Protein AF-A0A8S2XYJ1-F1 (afdb_monomer_lite)

Sequence (362 aa):
VQGSFKADIKLEDFVNNSAAVVQTINTWVEDRTNNLIQNLLSQNDVTRDTRLIIINCIYFKGTWRKQFEERSTNENADFHEASGNVSKVKLMFTKEKYLYGENKDLRVQIAHLPYKSDNTHVQFVFTVILPEKGVSLDSVEQKLSSKPQLLQQILNDGYTRTEELLLYLPKFKMEASFELSDVLKKLGMVNAFSDSAADFTGIVSKKDDPAGLYVSKVIHKAFIDVNEKGSEAAATTAIRLTKRRRLASDIKLVEFKVDRPFIFMIRESHNNITFFSGKFLSVPLSYYKRALRKIDVIFLDELGSEAAAATAVIMATKSISFRPKPSPIEFKADRPFLFYIRETRQNLTLFTGKFLTPTNFS

Radius of gyration: 31.2 Å; chains: 1; bounding box: 77×59×106 Å

Organism: NCBI:txid392030

pLDDT: mean 80.17, std 19.28, range [26.5, 97.75]

Foldseek 3Di:
DCPPPVDDDDDDQLQPPVPVVQVVVQVVQCVLAVNQDGSLDDSVNGYNQFDDKDKDKDKDFFFFPDFFDQVQWDQFDWFQFPVRDTDGFGKTWDWAKWWWAADPVLQWIKTWTWTDDPDPQWIKTKMKTGHDPPRDPVSSVVVCVVPVVVVVLRLQSVNTDIAGEGDIDTFAKDKDKDWCPVVVVVVPVVQLCDQVRRDPCVPPNCVRPVQDKHFPIKMKMKIKGAARDDDDDDDDDPPPPPDDPDPDDPRPYHYDHRRAKIKIFTATRPVRHTPDIDIDRDHDPVVVVVVVPDPPVPDPDHRGMIMMMMMMTTMGGRDDPPPPPPDPPPPDPQAKDKDFDADPPVRHTPDIDIDHHDDDDD

Secondary structure (DSSP, 8-state):
-HHHH--------TTT-HHHHHHHHHHHHHHHTTTSS---S-GGG--TTEEEEEEEEEEEEE-BSSPPPGGG-EEEEEEE-TTS-EEEEEEEEEEEEEEEEEETTTTEEEEEEEBP-S-TT--EEEEEEEEPTT--HHHHHHHHHH-THHHHHHHSGGGSEEEEEEEEEE-EEEEEEEE-HHHHHHTT-TGGG-TTT---TTTS-TTT-SS-EEEEEEEEEEEEEE---S-S---S-SS-------------PEEEE--S-EEEEEEETTTTEEEEEEEE-S--THHHHHHTT---------SSEEEEEEEEEEEEE------PPP--------S-EEEEEEETTTTEEEEEEEE-------

InterPro domains:
  IPR000215 Serpin family [PTHR11461] (5-281)
  IPR023795 Serpin, conserved site [PS00284] (256-266)
  IPR023795 Serpin, conserved site [PS00284] (331-341)
  IPR023796 Serpin domain [PF00079] (3-281)
  IPR023796 Serpin domain [PF00079] (297-358)
  IPR023796 Serpin domain [SM00093] (1-283)
  IPR036186 Serpin superfamily [SSF56574] (2-281)
  IPR036186 Serpin superfamily [SSF56574] (299-358)
  IPR042178 Serpin superfamily, domain 1 [G3DSA:3.30.497.10] (2-228)
  IPR042178 Serpin superfamily, domain 1 [G3DSA:3.30.497.10] (287-361)
  IPR042185 Serpin superfamily, domain 2 [G3DSA:2.30.39.10] (64-278)

Structure (mmCIF, N/CA/C/O backbone):
data_AF-A0A8S2XYJ1-F1
#
_entry.id   AF-A0A8S2XYJ1-F1
#
loop_
_atom_site.group_PDB
_atom_site.id
_atom_site.type_symbol
_atom_site.label_atom_id
_atom_site.label_alt_id
_atom_site.label_comp_id
_atom_site.label_asym_id
_atom_site.label_entity_id
_atom_site.label_seq_id
_atom_site.pdbx_PDB_ins_code
_atom_site.Cartn_x
_atom_site.Cartn_y
_atom_site.Cartn_z
_atom_site.occupancy
_atom_site.B_iso_or_equiv
_atom_site.auth_seq_id
_atom_site.auth_comp_id
_atom_site.auth_asym_id
_atom_site.auth_atom_id
_atom_site.pdbx_PDB_model_num
ATOM 1 N N . VAL A 1 1 ? 5.626 17.444 -21.067 1.00 59.16 1 VAL A N 1
ATOM 2 C CA . VAL A 1 1 ? 5.944 16.692 -19.826 1.00 59.16 1 VAL A CA 1
ATOM 3 C C . VAL A 1 1 ? 6.240 17.638 -18.660 1.00 59.16 1 VAL A C 1
ATOM 5 O O . VAL A 1 1 ? 5.477 17.616 -17.707 1.00 59.16 1 VAL A O 1
ATOM 8 N N . GLN A 1 2 ? 7.224 18.543 -18.762 1.00 67.69 2 GLN A N 1
ATOM 9 C CA . GLN A 1 2 ? 7.547 19.533 -17.711 1.00 67.69 2 GLN A CA 1
ATOM 10 C C . GLN A 1 2 ? 6.359 20.405 -17.251 1.00 67.69 2 GLN A C 1
ATOM 12 O O . GLN A 1 2 ? 6.153 20.561 -16.056 1.00 67.69 2 GLN A O 1
ATOM 17 N N . GLY A 1 3 ? 5.531 20.922 -18.168 1.00 71.44 3 GLY A N 1
ATOM 18 C CA . GLY A 1 3 ? 4.391 21.780 -17.796 1.00 71.44 3 GLY A CA 1
ATOM 19 C C . GLY A 1 3 ? 3.267 21.050 -17.047 1.00 71.44 3 GLY A C 1
ATOM 20 O O . GLY A 1 3 ? 2.838 21.493 -15.988 1.00 71.44 3 GLY A O 1
ATOM 21 N N . SER A 1 4 ? 2.801 19.916 -17.578 1.00 73.06 4 SER A N 1
ATOM 22 C CA . SER A 1 4 ? 1.647 19.190 -17.019 1.00 73.06 4 SER A CA 1
ATOM 23 C C . SER A 1 4 ? 1.996 18.293 -15.829 1.00 73.06 4 SER A C 1
ATOM 25 O O . SER A 1 4 ? 1.159 18.110 -14.954 1.00 73.06 4 SER A O 1
ATOM 27 N N . PHE A 1 5 ? 3.214 17.740 -15.786 1.00 68.62 5 PHE A N 1
ATOM 28 C CA . PHE A 1 5 ? 3.640 16.793 -14.746 1.00 68.62 5 PHE A CA 1
ATOM 29 C C . PHE A 1 5 ? 4.673 17.373 -13.776 1.00 68.62 5 PHE A C 1
ATOM 31 O O . PHE A 1 5 ? 5.062 16.678 -12.845 1.00 68.62 5 PHE A O 1
ATOM 38 N N . LYS A 1 6 ? 5.141 18.616 -13.992 1.00 78.44 6 LYS A N 1
ATOM 39 C CA . LYS A 1 6 ? 6.242 19.232 -13.222 1.00 78.44 6 LYS A CA 1
ATOM 40 C C . LYS A 1 6 ? 7.460 18.307 -13.093 1.00 78.44 6 LYS A C 1
ATOM 42 O O . LYS A 1 6 ? 8.119 18.278 -12.061 1.00 78.44 6 LYS A O 1
ATOM 47 N N . ALA A 1 7 ? 7.707 17.513 -14.132 1.00 76.44 7 ALA A N 1
ATOM 48 C CA . ALA A 1 7 ? 8.734 16.485 -14.125 1.00 76.44 7 ALA A CA 1
ATOM 49 C C . ALA A 1 7 ? 10.063 17.038 -14.639 1.00 76.44 7 ALA A C 1
ATOM 51 O O . ALA A 1 7 ? 10.097 17.694 -15.685 1.00 76.44 7 ALA A O 1
ATOM 52 N N . ASP A 1 8 ? 11.143 16.706 -13.942 1.00 83.69 8 ASP A N 1
ATOM 53 C CA . ASP A 1 8 ? 12.508 16.960 -14.389 1.00 83.69 8 ASP A CA 1
ATOM 54 C C . ASP A 1 8 ? 12.917 15.936 -15.459 1.00 83.69 8 ASP A C 1
ATOM 56 O O . ASP A 1 8 ? 12.494 14.780 -15.432 1.00 83.69 8 ASP A O 1
ATOM 60 N N . ILE A 1 9 ? 13.743 16.359 -16.419 1.00 86.38 9 ILE A N 1
ATOM 61 C CA . ILE A 1 9 ? 14.304 15.481 -17.455 1.00 86.38 9 ILE A CA 1
ATOM 62 C C . ILE A 1 9 ? 15.819 15.494 -17.300 1.00 86.38 9 ILE A C 1
ATOM 64 O O . ILE A 1 9 ? 16.430 16.562 -17.297 1.00 86.38 9 ILE A O 1
ATOM 68 N N . LYS A 1 10 ? 16.421 14.307 -17.206 1.00 89.44 10 LYS A N 1
ATOM 69 C CA . LYS A 1 10 ? 17.870 14.130 -17.129 1.00 89.44 10 LYS A CA 1
ATOM 70 C C . LYS A 1 10 ? 18.325 13.127 -18.183 1.00 89.44 10 LYS A C 1
ATOM 72 O O . LYS A 1 10 ? 17.730 12.061 -18.317 1.00 89.44 10 LYS A O 1
ATOM 77 N N . LEU A 1 11 ? 19.350 13.500 -18.945 1.00 91.75 11 LEU A N 1
ATOM 78 C CA . LEU A 1 11 ? 20.005 12.609 -19.900 1.00 91.75 11 LEU A CA 1
ATOM 79 C C . LEU A 1 11 ? 21.056 11.783 -19.159 1.00 91.75 11 LEU A C 1
ATOM 81 O O . LEU A 1 11 ? 21.851 12.337 -18.403 1.00 91.75 11 LEU A O 1
ATOM 85 N N . GLU A 1 12 ? 21.039 10.475 -19.383 1.00 92.94 12 GLU A N 1
ATOM 86 C CA . GLU A 1 12 ? 21.875 9.498 -18.687 1.00 92.94 12 GLU A CA 1
ATOM 87 C C . GLU A 1 12 ? 22.407 8.457 -19.681 1.00 92.94 12 GLU A C 1
ATOM 89 O O . GLU A 1 12 ? 21.751 8.148 -20.679 1.00 92.94 12 GLU A O 1
ATOM 94 N N . ASP A 1 13 ? 23.590 7.896 -19.410 1.00 92.00 13 ASP A N 1
ATOM 95 C CA . ASP A 1 13 ? 24.190 6.843 -20.240 1.00 92.0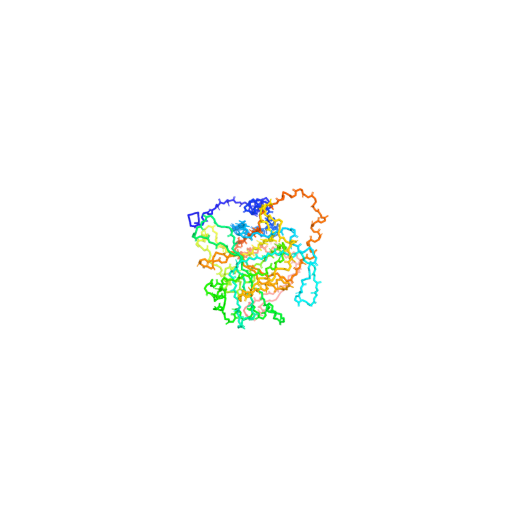0 13 ASP A CA 1
ATOM 96 C C . ASP A 1 13 ? 23.866 5.449 -19.683 1.00 92.00 13 ASP A C 1
ATOM 98 O O . ASP A 1 13 ? 24.602 4.879 -18.871 1.00 92.00 13 ASP A O 1
ATOM 102 N N . PHE A 1 14 ? 22.758 4.876 -20.155 1.00 92.62 14 PHE A N 1
ATOM 103 C CA . PHE A 1 14 ? 22.342 3.517 -19.798 1.00 92.62 14 PHE A CA 1
ATOM 104 C C . PHE A 1 14 ? 23.240 2.418 -20.393 1.00 92.62 14 PHE A C 1
ATOM 106 O O . PHE A 1 14 ? 23.209 1.285 -19.913 1.00 92.62 14 PHE A O 1
ATOM 113 N N . VAL A 1 15 ? 24.019 2.707 -21.441 1.00 90.06 15 VAL A N 1
ATOM 114 C CA . VAL A 1 15 ? 24.774 1.690 -22.192 1.00 90.06 15 VAL A CA 1
ATOM 115 C C . VAL A 1 15 ? 26.130 1.436 -21.550 1.00 90.06 15 VAL A C 1
ATOM 117 O O . VAL A 1 15 ? 26.492 0.277 -21.319 1.00 90.06 15 VAL A O 1
ATOM 120 N N . ASN A 1 16 ? 26.870 2.508 -21.260 1.00 92.56 16 ASN A N 1
ATOM 121 C CA . ASN A 1 16 ? 28.238 2.412 -20.753 1.00 92.56 16 ASN A CA 1
ATOM 122 C C . ASN A 1 16 ? 28.337 2.660 -19.248 1.00 92.56 16 ASN A C 1
ATOM 124 O O . ASN A 1 16 ? 29.334 2.266 -18.649 1.00 92.56 16 ASN A O 1
ATOM 128 N N . ASN A 1 17 ? 27.327 3.283 -18.629 1.00 92.81 17 ASN A N 1
ATOM 129 C CA . ASN A 1 17 ? 27.401 3.696 -17.229 1.00 92.81 17 ASN A CA 1
ATOM 130 C C . ASN A 1 17 ? 26.156 3.333 -16.402 1.00 92.81 17 ASN A C 1
ATOM 132 O O . ASN A 1 17 ? 25.798 4.031 -15.453 1.00 92.81 17 ASN A O 1
ATOM 136 N N . SER A 1 18 ? 25.500 2.212 -16.728 1.00 92.81 18 SER A N 1
ATOM 137 C CA . SER A 1 18 ? 24.248 1.790 -16.081 1.00 92.81 18 SER A CA 1
ATOM 138 C C . SER A 1 18 ? 24.327 1.735 -14.552 1.00 92.81 18 SER A C 1
ATOM 140 O O . SER A 1 18 ? 23.350 2.060 -13.886 1.00 92.81 18 SER A O 1
ATOM 142 N N . ALA A 1 19 ? 25.478 1.372 -13.976 1.00 92.81 19 ALA A N 1
ATOM 143 C CA . ALA A 1 19 ? 25.664 1.332 -12.524 1.00 92.81 19 ALA A CA 1
ATOM 144 C C . ALA A 1 19 ? 25.575 2.712 -11.862 1.00 92.81 19 ALA A C 1
ATOM 146 O O . ALA A 1 19 ? 24.852 2.877 -10.878 1.00 92.81 19 ALA A O 1
ATOM 147 N N . ALA A 1 20 ? 26.242 3.721 -12.429 1.00 94.88 20 ALA A N 1
ATOM 148 C CA . ALA A 1 20 ? 26.146 5.085 -11.916 1.00 94.88 20 ALA A CA 1
ATOM 149 C C . ALA A 1 20 ? 24.731 5.651 -12.093 1.00 94.88 20 ALA A C 1
ATOM 151 O O . ALA A 1 20 ? 24.248 6.390 -11.233 1.00 94.88 20 ALA A O 1
ATOM 152 N N . VAL A 1 21 ? 24.040 5.272 -13.173 1.00 94.50 21 VAL A N 1
ATOM 153 C CA . VAL A 1 21 ? 22.653 5.688 -13.417 1.00 94.50 21 VAL A CA 1
ATOM 154 C C . VAL A 1 21 ? 21.702 5.085 -12.382 1.00 94.50 21 VAL A C 1
ATOM 156 O O . VAL A 1 21 ? 20.904 5.813 -11.795 1.00 94.50 21 VAL A O 1
ATOM 159 N N . VAL A 1 22 ? 21.815 3.783 -12.096 1.00 95.88 22 VAL A N 1
ATOM 160 C CA . VAL A 1 22 ? 21.028 3.113 -11.044 1.00 95.88 22 VAL A CA 1
ATOM 161 C C . VAL A 1 22 ? 21.274 3.764 -9.685 1.00 95.88 22 VAL A C 1
ATOM 163 O O . VAL A 1 22 ? 20.317 4.058 -8.969 1.00 95.88 22 VAL A O 1
ATOM 166 N N . GLN A 1 23 ? 22.534 4.041 -9.342 1.00 95.88 23 GLN A N 1
ATOM 167 C CA . GLN A 1 23 ? 22.874 4.729 -8.097 1.00 95.88 23 GLN A CA 1
ATOM 168 C C . GLN A 1 23 ? 22.245 6.126 -8.035 1.00 95.88 23 GLN A C 1
ATOM 170 O O . GLN A 1 23 ? 21.584 6.451 -7.055 1.00 95.88 23 GLN A O 1
ATOM 175 N N . THR A 1 24 ? 22.388 6.920 -9.098 1.00 95.12 24 THR A N 1
ATOM 176 C CA . THR A 1 24 ? 21.801 8.265 -9.205 1.00 95.12 24 THR A CA 1
ATOM 177 C C . THR A 1 24 ? 20.290 8.238 -8.994 1.00 95.12 24 THR A C 1
ATOM 179 O O . THR A 1 24 ? 19.751 9.047 -8.240 1.00 95.12 24 THR A O 1
ATOM 182 N N . ILE A 1 25 ? 19.605 7.295 -9.643 1.00 94.12 25 ILE A N 1
ATOM 183 C CA . ILE A 1 25 ? 18.162 7.107 -9.508 1.00 94.12 25 ILE A CA 1
ATOM 184 C C . ILE A 1 25 ? 17.794 6.739 -8.070 1.00 94.12 25 ILE A C 1
ATOM 186 O O . ILE A 1 25 ? 16.894 7.353 -7.501 1.00 94.12 25 ILE A O 1
ATOM 190 N N . ASN A 1 26 ? 18.474 5.757 -7.479 1.00 95.25 26 ASN A N 1
ATOM 191 C CA . ASN A 1 26 ? 18.165 5.307 -6.126 1.00 95.25 26 ASN A CA 1
ATOM 192 C C . ASN A 1 26 ? 18.389 6.415 -5.098 1.00 95.25 26 ASN A C 1
ATOM 194 O O . ASN A 1 26 ? 17.504 6.635 -4.282 1.00 95.25 26 ASN A O 1
ATOM 198 N N . THR A 1 27 ? 19.488 7.168 -5.186 1.00 95.56 27 THR A N 1
ATOM 199 C CA . THR A 1 27 ? 19.728 8.329 -4.314 1.00 95.56 27 THR A CA 1
ATOM 200 C C . THR A 1 27 ? 18.635 9.382 -4.475 1.00 95.56 27 THR A C 1
ATOM 202 O O . THR A 1 27 ? 18.086 9.853 -3.485 1.00 95.56 27 THR A O 1
ATOM 205 N N . TRP A 1 28 ? 18.238 9.700 -5.711 1.00 93.81 28 TRP A N 1
ATOM 206 C CA . TRP A 1 28 ? 17.148 10.648 -5.936 1.00 93.81 28 TRP A CA 1
ATOM 207 C C . TRP A 1 28 ? 15.822 10.158 -5.333 1.00 93.81 28 TRP A C 1
ATOM 209 O O . TRP A 1 28 ? 15.107 10.936 -4.709 1.00 93.81 28 TRP A O 1
ATOM 219 N N . VAL A 1 29 ? 15.485 8.872 -5.477 1.00 92.12 29 VAL A N 1
ATOM 220 C CA . VAL A 1 29 ? 14.269 8.289 -4.880 1.00 92.12 29 VAL A CA 1
ATOM 221 C C . VAL A 1 29 ? 14.334 8.319 -3.354 1.00 92.12 29 VAL A C 1
ATOM 223 O O . VAL A 1 29 ? 13.339 8.656 -2.710 1.00 92.12 29 VAL A O 1
ATOM 226 N N . GLU A 1 30 ? 15.487 7.993 -2.777 1.00 91.12 30 GLU A N 1
ATOM 227 C CA . GLU A 1 30 ? 15.724 8.039 -1.334 1.00 91.12 30 GLU A CA 1
ATOM 228 C C . GLU A 1 30 ? 15.473 9.451 -0.798 1.00 91.12 30 GLU A C 1
ATOM 230 O O . GLU A 1 30 ? 14.630 9.625 0.085 1.00 91.12 30 GLU A O 1
ATOM 235 N N . ASP A 1 31 ? 16.069 10.467 -1.422 1.00 91.38 31 ASP A N 1
ATOM 236 C CA . ASP A 1 31 ? 15.878 11.871 -1.051 1.00 91.38 31 ASP A CA 1
ATOM 237 C C . ASP A 1 31 ? 14.406 12.303 -1.161 1.00 91.38 31 ASP A C 1
ATOM 239 O O . ASP A 1 31 ? 13.859 12.946 -0.261 1.00 91.38 31 ASP A O 1
ATOM 243 N N . ARG A 1 32 ? 13.717 11.925 -2.249 1.00 88.44 32 ARG A N 1
ATOM 244 C CA . ARG A 1 32 ? 12.299 12.274 -2.472 1.00 88.44 32 ARG A CA 1
ATOM 245 C C . ARG A 1 32 ? 11.323 11.530 -1.564 1.00 88.44 32 ARG A C 1
ATOM 247 O O . ARG A 1 32 ? 10.161 11.926 -1.486 1.00 88.44 32 ARG A O 1
ATOM 254 N N . THR A 1 33 ? 11.763 10.469 -0.895 1.00 84.56 33 THR A N 1
ATOM 255 C CA . THR A 1 33 ? 10.921 9.633 -0.027 1.00 84.56 33 THR A CA 1
ATOM 256 C C . THR A 1 33 ? 11.351 9.670 1.434 1.00 84.56 33 THR A C 1
ATOM 258 O O . THR A 1 33 ? 10.974 8.783 2.198 1.00 84.56 33 THR A O 1
ATOM 261 N N . ASN A 1 34 ? 12.124 10.685 1.835 1.00 87.25 34 ASN A N 1
ATOM 262 C CA . ASN A 1 34 ? 12.646 10.826 3.196 1.00 87.25 34 ASN A CA 1
ATOM 263 C C . ASN A 1 34 ? 13.403 9.565 3.667 1.00 87.25 34 ASN A C 1
ATOM 265 O O . ASN A 1 34 ? 13.254 9.108 4.797 1.00 87.25 34 ASN A O 1
ATOM 269 N N . ASN A 1 35 ? 14.187 8.962 2.769 1.00 88.62 35 ASN A N 1
ATOM 270 C CA . ASN A 1 35 ? 14.960 7.732 2.970 1.00 88.62 35 ASN A CA 1
ATOM 271 C C . ASN A 1 35 ? 14.136 6.460 3.247 1.00 88.62 35 ASN A C 1
ATOM 273 O O . ASN A 1 35 ? 14.711 5.428 3.612 1.00 88.62 35 ASN A O 1
ATOM 277 N N . LEU A 1 36 ? 12.811 6.496 3.068 1.00 83.81 36 LEU A N 1
ATOM 278 C CA . LEU A 1 36 ? 11.933 5.347 3.315 1.00 83.81 36 LEU A CA 1
ATOM 279 C C . LEU A 1 36 ? 11.968 4.324 2.180 1.00 83.81 36 LEU A C 1
ATOM 281 O O . LEU A 1 36 ? 11.864 3.120 2.425 1.00 83.81 36 LEU A O 1
ATOM 285 N N . ILE A 1 37 ? 12.132 4.786 0.938 1.00 83.56 37 ILE A N 1
ATOM 286 C CA . ILE A 1 37 ? 12.257 3.919 -0.232 1.00 83.56 37 ILE A CA 1
ATOM 287 C C . ILE A 1 37 ? 13.709 3.920 -0.689 1.00 83.56 37 ILE A C 1
ATOM 289 O O . ILE A 1 37 ? 14.150 4.806 -1.408 1.00 83.56 37 ILE A O 1
ATOM 293 N N . GLN A 1 38 ? 14.434 2.884 -0.277 1.00 89.00 38 GLN A N 1
ATOM 294 C CA . GLN A 1 38 ? 15.825 2.658 -0.670 1.00 89.00 38 GLN A CA 1
ATOM 295 C C . GLN A 1 38 ? 15.924 1.587 -1.743 1.00 89.00 38 GLN A C 1
ATOM 297 O O . GLN A 1 38 ? 15.144 0.625 -1.720 1.00 89.00 38 GLN A O 1
ATOM 302 N N . ASN A 1 39 ? 16.923 1.710 -2.618 1.00 91.06 39 ASN A N 1
ATOM 303 C CA . ASN A 1 39 ? 17.214 0.728 -3.668 1.00 91.06 39 ASN A CA 1
ATOM 304 C C . ASN A 1 39 ? 15.962 0.346 -4.487 1.00 91.06 39 ASN A C 1
ATOM 306 O O . ASN A 1 39 ? 15.562 -0.821 -4.511 1.00 91.06 39 ASN A O 1
ATOM 310 N N . LEU A 1 40 ? 15.296 1.334 -5.100 1.00 91.88 40 LEU A N 1
ATOM 311 C CA . LEU A 1 40 ? 14.130 1.097 -5.960 1.00 91.88 40 LEU A CA 1
ATOM 312 C C . LEU A 1 40 ? 14.492 0.206 -7.154 1.00 91.88 40 LEU A C 1
ATOM 314 O O . LEU A 1 40 ? 13.750 -0.720 -7.472 1.00 91.88 40 LEU A O 1
ATOM 318 N N . LEU A 1 41 ? 15.621 0.501 -7.799 1.00 93.44 41 LEU A N 1
ATOM 319 C CA . LEU A 1 41 ? 16.161 -0.264 -8.915 1.00 93.44 41 LEU A CA 1
ATOM 320 C C . LEU A 1 41 ? 17.361 -1.093 -8.461 1.00 93.44 41 LEU A C 1
ATOM 322 O O . LEU A 1 41 ? 18.243 -0.610 -7.750 1.00 93.44 41 LEU A O 1
ATOM 326 N N . SER A 1 42 ? 17.422 -2.335 -8.921 1.00 93.31 42 SER A N 1
ATOM 327 C CA . SER A 1 42 ? 18.623 -3.160 -8.883 1.00 93.31 42 SER A CA 1
ATOM 328 C C . SER A 1 42 ? 19.449 -2.974 -10.156 1.00 93.31 42 SER A C 1
ATOM 330 O O . SER A 1 42 ? 18.949 -2.528 -11.189 1.00 93.31 42 SER A O 1
ATOM 332 N N . GLN A 1 43 ? 20.715 -3.394 -10.117 1.00 90.69 43 GLN A N 1
ATOM 333 C CA . GLN A 1 43 ? 21.593 -3.327 -11.287 1.00 90.69 43 GLN A CA 1
ATOM 334 C C . GLN A 1 43 ? 21.055 -4.110 -12.496 1.00 90.69 43 GLN A C 1
ATOM 336 O O . GLN A 1 43 ? 21.342 -3.763 -13.636 1.00 90.69 43 GLN A O 1
ATOM 341 N N . ASN A 1 44 ? 20.259 -5.152 -12.248 1.00 90.75 44 ASN A N 1
ATOM 342 C CA . ASN A 1 44 ? 19.697 -6.009 -13.290 1.00 90.75 44 ASN A CA 1
ATOM 343 C C . ASN A 1 44 ? 18.459 -5.402 -13.965 1.00 90.75 44 ASN A C 1
ATOM 345 O O . ASN A 1 44 ? 17.991 -5.942 -14.965 1.00 90.75 44 ASN A O 1
ATOM 349 N N . ASP A 1 45 ? 17.909 -4.314 -13.421 1.00 91.38 45 ASP A N 1
ATOM 350 C CA . ASP A 1 45 ? 16.712 -3.672 -13.968 1.00 91.38 45 ASP A CA 1
ATOM 351 C C . ASP A 1 45 ? 17.036 -2.722 -15.125 1.00 91.38 45 ASP A C 1
ATOM 353 O O . ASP A 1 45 ? 16.170 -2.448 -15.953 1.00 91.38 45 ASP A O 1
ATOM 357 N N . VAL A 1 46 ? 18.286 -2.255 -15.209 1.00 91.62 46 VAL A N 1
ATOM 358 C CA . VAL A 1 46 ? 18.767 -1.359 -16.265 1.00 91.62 46 VAL A CA 1
ATOM 359 C C . VAL A 1 46 ? 19.733 -2.114 -17.169 1.00 91.62 46 VAL A C 1
ATOM 361 O O . VAL A 1 46 ? 20.808 -2.545 -16.753 1.00 91.62 46 VAL A O 1
ATOM 364 N N . THR A 1 47 ? 19.354 -2.259 -18.434 1.00 88.75 47 THR A N 1
ATOM 365 C CA . THR A 1 47 ? 20.136 -2.967 -19.458 1.00 88.75 47 THR A CA 1
ATOM 366 C C . THR A 1 47 ? 20.659 -2.002 -20.519 1.00 88.75 47 THR A C 1
ATOM 368 O O . THR A 1 47 ? 20.207 -0.861 -20.619 1.00 88.75 47 THR A O 1
ATOM 371 N N . ARG A 1 48 ? 21.553 -2.484 -21.394 1.00 88.62 48 ARG A N 1
ATOM 372 C CA . ARG A 1 48 ? 22.018 -1.728 -22.573 1.00 88.62 48 ARG A CA 1
ATOM 373 C C . ARG A 1 48 ? 20.895 -1.342 -23.538 1.00 88.62 48 ARG A C 1
ATOM 375 O O . ARG A 1 48 ? 21.073 -0.428 -24.340 1.00 88.62 48 ARG A O 1
ATOM 382 N N . ASP A 1 49 ? 19.745 -2.003 -23.450 1.00 90.75 49 ASP A N 1
ATOM 383 C CA . ASP A 1 49 ? 18.575 -1.714 -24.279 1.00 90.75 49 ASP A CA 1
ATOM 384 C C . ASP A 1 49 ? 17.679 -0.642 -23.658 1.00 90.75 49 ASP A C 1
ATOM 386 O O . ASP A 1 49 ? 16.780 -0.139 -24.322 1.00 90.75 49 ASP A O 1
ATOM 390 N N . THR A 1 50 ? 17.927 -0.246 -22.406 1.00 92.25 50 THR A N 1
ATOM 391 C CA . THR A 1 50 ? 17.157 0.805 -21.733 1.00 92.25 50 THR A CA 1
ATOM 392 C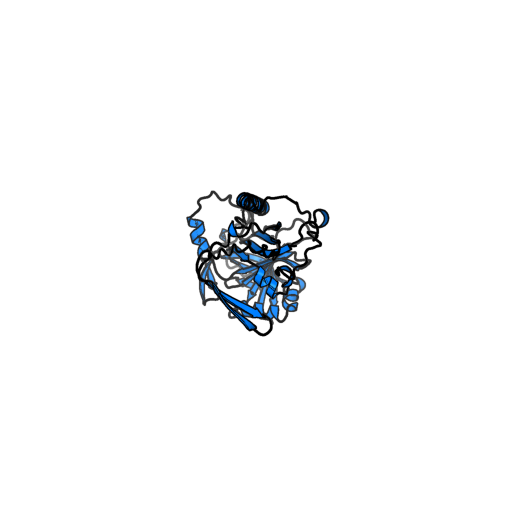 C . THR A 1 50 ? 17.369 2.147 -22.433 1.00 92.25 50 THR A C 1
ATOM 394 O O . THR A 1 50 ? 18.489 2.510 -22.803 1.00 92.25 50 THR A O 1
ATOM 397 N N . ARG A 1 51 ? 16.275 2.876 -22.661 1.00 90.88 51 ARG A N 1
ATOM 398 C CA . ARG A 1 51 ? 16.275 4.184 -23.340 1.00 90.88 51 ARG A CA 1
ATOM 399 C C . ARG A 1 51 ? 15.595 5.271 -22.524 1.00 90.88 51 ARG A C 1
ATOM 401 O O . ARG A 1 51 ? 15.954 6.435 -22.653 1.00 90.88 51 ARG A O 1
ATOM 408 N N . LEU A 1 52 ? 14.625 4.899 -21.693 1.00 92.12 52 LE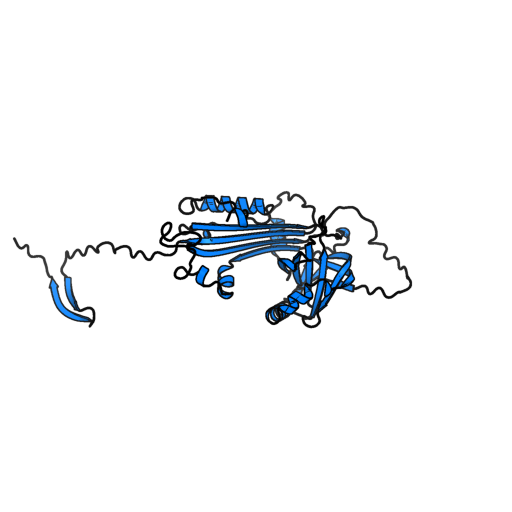U A N 1
ATOM 409 C CA . LEU A 1 52 ? 13.882 5.834 -20.860 1.00 92.12 52 LEU A CA 1
ATOM 410 C C . LEU A 1 52 ? 13.462 5.149 -19.560 1.00 92.12 52 LEU A C 1
ATOM 412 O O . LEU A 1 52 ? 12.991 4.014 -19.572 1.00 92.12 52 LEU A O 1
ATOM 416 N N . ILE A 1 53 ? 13.603 5.860 -18.444 1.00 93.31 53 ILE A N 1
ATOM 417 C CA . ILE A 1 53 ? 13.042 5.464 -17.153 1.00 93.31 53 ILE A CA 1
ATOM 418 C C . ILE A 1 53 ? 12.179 6.621 -16.660 1.00 93.31 53 ILE A C 1
ATOM 420 O O . ILE A 1 53 ? 12.657 7.746 -16.538 1.00 93.31 53 ILE A O 1
ATOM 424 N N . ILE A 1 54 ? 10.905 6.346 -16.391 1.00 92.25 54 ILE A N 1
ATOM 425 C CA . ILE A 1 54 ? 9.970 7.312 -15.808 1.00 92.25 54 ILE A CA 1
ATOM 426 C C . ILE A 1 54 ? 9.806 6.959 -14.340 1.00 92.25 54 ILE A C 1
ATOM 428 O O . ILE A 1 54 ? 9.416 5.837 -14.020 1.00 92.25 54 ILE A O 1
ATOM 432 N N . ILE A 1 55 ? 10.086 7.913 -13.457 1.00 90.62 55 ILE A N 1
ATOM 433 C CA . ILE A 1 55 ? 10.047 7.699 -12.013 1.00 90.62 55 ILE A CA 1
ATOM 434 C C . ILE A 1 55 ? 9.058 8.671 -11.393 1.00 90.62 55 ILE A C 1
ATOM 436 O O . ILE A 1 55 ? 9.093 9.867 -11.671 1.00 90.62 55 ILE A O 1
ATOM 440 N N . ASN A 1 56 ? 8.190 8.148 -10.537 1.00 86.94 56 ASN A N 1
ATOM 441 C CA . ASN A 1 56 ? 7.310 8.948 -9.704 1.00 86.94 56 ASN A CA 1
ATOM 442 C C . ASN A 1 56 ? 7.457 8.524 -8.247 1.00 86.94 56 ASN A C 1
ATOM 444 O O . ASN A 1 56 ? 7.417 7.331 -7.951 1.00 86.94 56 ASN A O 1
ATOM 448 N N . CYS A 1 57 ? 7.563 9.500 -7.352 1.00 85.25 57 CYS A N 1
ATOM 449 C CA . CYS A 1 57 ? 7.624 9.288 -5.914 1.00 85.25 57 CYS A CA 1
ATOM 450 C C . CYS A 1 57 ? 6.485 10.044 -5.241 1.00 85.25 57 CYS A C 1
ATOM 452 O O . CYS A 1 57 ? 6.164 11.171 -5.614 1.00 85.25 57 CYS A O 1
ATOM 454 N N . ILE A 1 58 ? 5.902 9.430 -4.222 1.00 86.06 58 ILE A N 1
ATOM 455 C CA . ILE A 1 58 ? 4.958 10.067 -3.320 1.00 86.06 58 ILE A CA 1
ATOM 456 C C . ILE A 1 58 ? 5.415 9.837 -1.888 1.00 86.06 58 ILE A C 1
ATOM 458 O O . ILE A 1 58 ? 5.840 8.742 -1.524 1.00 86.06 58 ILE A O 1
ATOM 462 N N . TYR A 1 59 ? 5.307 10.885 -1.086 1.00 86.25 59 TYR A N 1
ATOM 463 C CA . TYR A 1 59 ? 5.589 10.869 0.335 1.00 86.25 59 TYR A CA 1
ATOM 464 C C . TYR A 1 59 ? 4.419 11.513 1.072 1.00 86.25 59 TYR A C 1
ATOM 466 O O . TYR A 1 59 ? 3.921 12.568 0.677 1.00 86.25 59 TYR A O 1
ATOM 474 N N . PHE A 1 60 ? 3.969 10.856 2.129 1.00 87.44 60 PHE A N 1
ATOM 475 C CA . PHE A 1 60 ? 2.898 11.298 2.997 1.00 87.44 60 PHE A CA 1
ATOM 476 C C . PHE A 1 60 ? 3.372 11.213 4.442 1.00 87.44 60 PHE A C 1
ATOM 478 O O . PHE A 1 60 ? 3.804 10.159 4.903 1.00 87.44 60 PHE A O 1
ATOM 485 N N . LYS A 1 61 ? 3.225 12.316 5.170 1.00 87.81 61 LYS A N 1
ATOM 486 C CA . LYS A 1 61 ? 3.460 12.381 6.610 1.00 87.81 61 LYS A CA 1
ATOM 487 C C . LYS A 1 61 ? 2.237 12.999 7.264 1.00 87.81 61 LYS A C 1
ATOM 489 O O . LYS A 1 61 ? 1.931 14.167 7.039 1.00 87.81 61 LYS A O 1
ATOM 494 N N . GLY A 1 62 ? 1.516 12.201 8.039 1.00 87.88 62 GLY A N 1
ATOM 495 C CA . GLY A 1 62 ? 0.267 12.578 8.681 1.00 87.88 62 GLY A CA 1
ATOM 496 C C . GLY A 1 62 ? 0.371 12.476 10.194 1.00 87.88 62 GLY A C 1
ATOM 497 O O . GLY A 1 62 ? 0.879 11.504 10.739 1.00 87.88 62 GLY A O 1
ATOM 498 N N . THR A 1 63 ? -0.165 13.464 10.900 1.00 91.00 63 THR A N 1
ATOM 499 C CA . THR A 1 63 ? -0.353 13.377 12.355 1.00 91.00 63 THR A CA 1
ATOM 500 C C . THR A 1 63 ? -1.813 13.117 12.647 1.00 91.00 63 THR A C 1
ATOM 502 O O . THR A 1 63 ? -2.657 13.783 12.059 1.00 91.00 63 THR A O 1
ATOM 505 N N . TRP A 1 64 ? -2.151 12.189 13.539 1.00 92.56 64 TRP A N 1
ATOM 506 C CA . TRP A 1 64 ? -3.552 11.957 13.895 1.00 92.56 64 TRP A CA 1
ATOM 507 C C . TRP A 1 64 ? -4.220 13.234 14.408 1.00 92.56 64 TRP A C 1
ATOM 509 O O . TRP A 1 64 ? -3.637 13.955 15.221 1.00 92.56 64 TRP A O 1
ATOM 519 N N . ARG A 1 65 ? -5.470 13.498 14.000 1.00 91.12 65 ARG A N 1
ATOM 520 C CA . ARG A 1 65 ? -6.275 14.576 14.604 1.00 91.12 65 ARG A CA 1
ATOM 521 C C . ARG A 1 65 ? -6.406 14.359 16.111 1.00 91.12 65 ARG A C 1
ATOM 523 O O . ARG A 1 65 ? -6.348 15.311 16.885 1.00 91.12 65 ARG A O 1
ATOM 530 N N . LYS A 1 66 ? -6.580 13.095 16.502 1.00 90.75 66 LYS A N 1
ATOM 531 C CA . LYS A 1 66 ? -6.639 12.615 17.880 1.00 90.75 66 LYS A CA 1
ATOM 532 C C . LYS A 1 66 ? -5.647 11.473 18.033 1.00 90.75 66 LYS A C 1
ATOM 534 O O . LYS A 1 66 ? -5.824 10.412 17.451 1.00 90.75 66 LYS A O 1
ATOM 539 N N . GLN A 1 67 ? -4.562 11.765 18.734 1.00 89.75 67 GLN A N 1
ATOM 540 C CA . GLN A 1 67 ? -3.398 10.892 18.853 1.00 89.75 67 GLN A CA 1
ATOM 541 C C . GLN A 1 67 ? -3.652 9.804 19.894 1.00 89.75 67 GLN A C 1
ATOM 543 O O . GLN A 1 67 ? -4.518 9.950 20.763 1.00 89.75 67 GLN A O 1
ATOM 548 N N . PHE A 1 68 ? -2.912 8.706 19.787 1.00 89.44 68 PHE A N 1
ATOM 549 C CA . PHE A 1 68 ? -2.951 7.644 20.781 1.00 89.44 68 PHE A CA 1
ATOM 550 C C . PHE A 1 68 ? -1.962 7.984 21.895 1.00 89.44 68 PHE A C 1
ATOM 552 O O . PHE A 1 68 ? -0.884 8.519 21.645 1.00 89.44 68 PHE A O 1
ATOM 559 N N . GLU A 1 69 ? -2.318 7.680 23.138 1.00 87.69 69 GLU A N 1
ATOM 560 C CA . GLU A 1 69 ? -1.367 7.802 24.239 1.00 87.69 69 GLU A CA 1
ATOM 561 C C . GLU A 1 69 ? -0.465 6.565 24.265 1.00 87.69 69 GLU A C 1
ATOM 563 O O . GLU A 1 69 ? -0.971 5.455 24.419 1.00 87.69 69 GLU A O 1
ATOM 568 N N . GLU A 1 70 ? 0.857 6.737 24.199 1.00 88.12 70 GLU A N 1
ATOM 569 C CA . GLU A 1 70 ? 1.809 5.609 24.195 1.00 88.12 70 GLU A CA 1
ATOM 570 C C . GLU A 1 70 ? 1.640 4.686 25.412 1.00 88.12 70 GLU A C 1
ATOM 572 O O . GLU A 1 70 ? 1.640 3.467 25.282 1.00 88.12 70 GLU A O 1
ATOM 577 N N . ARG A 1 71 ? 1.379 5.250 26.598 1.00 88.44 71 ARG A N 1
ATOM 578 C CA . ARG A 1 71 ? 1.111 4.471 27.824 1.00 88.44 71 ARG A CA 1
ATOM 579 C C . ARG A 1 71 ? -0.155 3.605 27.761 1.00 88.44 71 ARG A C 1
ATOM 581 O O . ARG A 1 71 ? -0.342 2.745 28.615 1.00 88.44 71 ARG A O 1
ATOM 588 N N . SER A 1 72 ? -1.051 3.893 26.818 1.00 89.81 72 SER A N 1
ATOM 589 C CA . SER A 1 72 ? -2.286 3.141 26.595 1.00 89.81 72 SER A CA 1
ATOM 590 C C . SER A 1 72 ? -2.098 2.030 25.557 1.00 89.81 72 SER A C 1
ATOM 592 O O . SER A 1 72 ? -3.001 1.212 25.380 1.00 89.81 72 SER A O 1
ATOM 594 N N . THR A 1 73 ? -0.942 1.966 24.887 1.00 91.25 73 THR A N 1
ATOM 595 C CA . THR A 1 73 ? -0.598 0.870 23.981 1.00 91.25 73 THR A CA 1
ATOM 596 C C . THR A 1 73 ? -0.379 -0.415 24.777 1.00 91.25 73 THR A C 1
ATOM 598 O O . THR A 1 73 ? 0.469 -0.495 25.664 1.00 91.25 73 THR A O 1
ATOM 601 N N . ASN A 1 74 ? -1.134 -1.462 24.441 1.00 92.00 74 ASN A N 1
ATOM 602 C CA . ASN A 1 74 ? -0.861 -2.802 24.942 1.00 92.00 74 ASN A CA 1
ATOM 603 C C . ASN A 1 74 ? 0.298 -3.406 24.145 1.00 92.00 74 ASN A C 1
ATOM 605 O O . ASN A 1 74 ? 0.154 -3.705 22.963 1.00 92.00 74 ASN A O 1
ATOM 609 N N . GLU A 1 75 ? 1.429 -3.610 24.809 1.00 91.19 75 GLU A N 1
ATOM 610 C CA . GLU A 1 75 ? 2.672 -4.103 24.208 1.00 91.19 75 GLU A CA 1
ATOM 611 C C . GLU A 1 75 ? 2.627 -5.573 23.747 1.00 91.19 75 GLU A C 1
ATOM 613 O O . GLU A 1 75 ? 3.506 -6.007 23.004 1.00 91.19 75 GLU A O 1
ATOM 618 N N . ASN A 1 76 ? 1.636 -6.358 24.184 1.00 92.88 76 ASN A N 1
ATOM 619 C CA . ASN A 1 76 ? 1.604 -7.810 23.977 1.00 92.88 76 ASN A CA 1
ATOM 620 C C . ASN A 1 76 ? 0.185 -8.353 23.712 1.00 92.88 76 ASN A C 1
ATOM 622 O O . ASN A 1 76 ? -0.224 -9.388 24.260 1.00 92.88 76 ASN A O 1
ATOM 626 N N . ALA A 1 77 ? -0.587 -7.640 22.892 1.00 93.44 77 ALA A N 1
ATOM 627 C CA . ALA A 1 77 ? -1.947 -8.027 22.540 1.00 93.44 77 ALA A CA 1
ATOM 628 C C . ALA A 1 77 ? -1.972 -9.162 21.507 1.00 93.44 77 ALA A C 1
ATOM 630 O O . ALA A 1 77 ? -1.089 -9.260 20.657 1.00 93.44 77 ALA A O 1
ATOM 631 N N . ASP A 1 78 ? -3.006 -9.997 21.571 1.00 95.25 78 ASP A N 1
ATOM 632 C CA . ASP A 1 78 ? -3.247 -11.046 20.580 1.00 95.25 78 ASP A CA 1
ATOM 633 C C . ASP A 1 78 ? -3.774 -10.457 19.270 1.00 95.25 78 ASP A C 1
ATOM 635 O O . ASP A 1 78 ? -4.695 -9.636 19.270 1.00 95.25 78 ASP A O 1
ATOM 639 N N . PHE A 1 79 ? -3.206 -10.923 18.161 1.00 94.81 79 PHE A N 1
ATOM 640 C CA . PHE A 1 79 ? -3.685 -10.695 16.807 1.00 94.81 79 PHE A CA 1
ATOM 641 C C . PHE A 1 79 ? -3.992 -12.042 16.148 1.00 94.81 79 PHE A C 1
ATOM 643 O O . PHE A 1 79 ? -3.118 -12.899 16.022 1.00 94.81 79 PHE A O 1
ATOM 650 N N . HIS A 1 80 ? -5.242 -12.235 15.741 1.00 94.19 80 HIS A N 1
ATOM 651 C CA . HIS A 1 80 ? -5.749 -13.481 15.175 1.00 94.19 80 HIS A CA 1
ATOM 652 C C . HIS A 1 80 ? -5.551 -13.491 13.659 1.00 94.19 80 HIS A C 1
ATOM 654 O O . HIS A 1 80 ? -6.308 -12.856 12.928 1.00 94.19 80 HIS A O 1
ATOM 660 N N . GLU A 1 81 ? -4.533 -14.200 13.183 1.00 90.50 81 GLU A N 1
ATOM 661 C CA . GLU A 1 81 ? -4.146 -14.237 11.773 1.00 90.50 81 GLU A CA 1
ATOM 662 C C . GLU A 1 81 ? -5.134 -15.024 10.903 1.00 90.50 81 GLU A C 1
ATOM 664 O O . GLU A 1 81 ? -5.866 -15.896 11.370 1.00 90.50 81 GLU A O 1
ATOM 669 N N . ALA A 1 82 ? -5.083 -14.789 9.587 1.00 83.50 82 ALA A N 1
ATOM 670 C CA . ALA A 1 82 ? -5.876 -15.548 8.614 1.00 83.50 82 ALA A CA 1
ATOM 671 C C . ALA A 1 82 ? -5.556 -17.057 8.607 1.00 83.50 82 ALA A C 1
ATOM 673 O O . ALA A 1 82 ? -6.407 -17.864 8.248 1.00 83.50 82 ALA A O 1
ATOM 674 N N . SER A 1 83 ? -4.338 -17.436 9.010 1.00 84.44 83 SER A N 1
ATOM 675 C CA . SER A 1 83 ? -3.871 -18.825 9.107 1.00 84.44 83 SER A CA 1
ATOM 676 C C . SER A 1 83 ? -4.470 -19.596 10.293 1.00 84.44 83 SER A C 1
ATOM 678 O O . SER A 1 83 ? -4.285 -20.806 10.382 1.00 84.44 83 SER A O 1
ATOM 680 N N . GLY A 1 84 ? -5.156 -18.907 11.214 1.00 85.62 84 GLY A N 1
ATOM 681 C CA . GLY A 1 84 ? -5.586 -19.451 12.505 1.00 85.62 84 GLY A CA 1
ATOM 682 C C . GLY A 1 84 ? -4.537 -19.316 13.616 1.00 85.62 84 GLY A C 1
ATOM 683 O O . GLY A 1 84 ? -4.850 -19.579 14.776 1.00 85.62 84 GLY A O 1
ATOM 684 N N . ASN A 1 85 ? -3.320 -18.866 13.293 1.00 89.62 85 ASN A N 1
ATOM 685 C CA . ASN A 1 85 ? -2.297 -18.556 14.288 1.00 89.62 85 ASN A CA 1
ATOM 686 C C . ASN A 1 85 ? -2.641 -17.283 15.071 1.00 89.62 85 ASN A C 1
ATOM 688 O O . ASN A 1 85 ? -3.393 -16.421 14.612 1.00 89.62 85 ASN A O 1
ATOM 692 N N . VAL A 1 86 ? -2.030 -17.146 16.246 1.00 91.44 86 VAL A N 1
ATOM 693 C CA . VAL A 1 86 ? -2.082 -15.919 17.043 1.00 91.44 86 VAL A CA 1
ATOM 694 C C . VAL A 1 86 ? -0.677 -15.342 17.144 1.00 91.44 86 VAL A C 1
ATOM 696 O O . VAL A 1 86 ? 0.227 -16.001 17.658 1.00 91.44 86 VAL A O 1
ATOM 699 N N . SER A 1 87 ? -0.495 -14.113 16.663 1.00 90.56 87 SER A N 1
ATOM 700 C CA . SER A 1 87 ? 0.733 -13.339 16.859 1.00 90.56 87 SER A CA 1
ATOM 701 C C . SER A 1 87 ? 0.542 -12.255 17.911 1.00 90.56 87 SER A C 1
ATOM 703 O O . SER A 1 87 ? -0.576 -11.901 18.284 1.00 90.56 87 SER A O 1
ATOM 705 N N . LYS A 1 88 ? 1.662 -11.746 18.428 1.00 90.94 88 LYS A N 1
ATOM 706 C CA . LYS A 1 88 ? 1.678 -10.648 19.391 1.00 90.94 88 LYS A CA 1
ATOM 707 C C . LYS A 1 88 ? 1.933 -9.327 18.681 1.00 90.94 88 LYS A C 1
ATOM 709 O O . LYS A 1 88 ? 2.872 -9.220 17.894 1.00 90.94 88 LYS A O 1
ATOM 714 N N . VAL A 1 89 ? 1.101 -8.332 18.972 1.00 92.06 89 VAL A N 1
ATOM 715 C CA . VAL A 1 89 ? 1.186 -6.977 18.415 1.00 92.06 89 VAL A CA 1
ATOM 716 C C . VAL A 1 89 ? 1.203 -5.933 19.522 1.00 92.06 89 VAL A C 1
ATOM 718 O O . VAL A 1 89 ? 0.599 -6.115 20.582 1.00 92.06 89 VAL A O 1
ATOM 721 N N . LYS A 1 90 ? 1.823 -4.791 19.221 1.00 92.69 90 LYS A N 1
ATOM 722 C CA . LYS A 1 90 ? 1.565 -3.547 19.942 1.00 92.69 90 LYS A CA 1
ATOM 723 C C . LYS A 1 90 ? 0.212 -3.009 19.488 1.00 92.69 90 LYS A C 1
ATOM 725 O O . LYS A 1 90 ? 0.050 -2.669 18.317 1.00 92.69 90 LYS A O 1
ATOM 730 N N . LEU A 1 91 ? -0.762 -2.963 20.387 1.00 94.00 91 LEU A N 1
ATOM 731 C CA . LEU A 1 91 ? -2.130 -2.553 20.090 1.00 94.00 91 LEU A CA 1
ATOM 732 C C . LEU A 1 91 ? -2.414 -1.210 20.759 1.00 94.00 91 LEU A C 1
ATOM 734 O O . LEU A 1 91 ? -2.596 -1.139 21.974 1.00 94.00 91 LEU A O 1
ATOM 738 N N . MET A 1 92 ? -2.423 -0.152 19.954 1.00 95.19 92 MET A N 1
ATOM 739 C CA . MET A 1 92 ? -2.707 1.210 20.395 1.00 95.19 92 MET A CA 1
ATOM 740 C C . MET A 1 92 ? -4.177 1.322 20.790 1.00 95.19 92 MET A C 1
ATOM 742 O O . MET A 1 92 ? -5.030 0.678 20.176 1.00 95.19 92 MET A O 1
ATOM 746 N N . PHE A 1 93 ? -4.482 2.158 21.781 1.00 95.25 93 PHE A N 1
ATOM 747 C CA . PHE A 1 93 ? -5.843 2.356 22.277 1.00 95.25 93 PHE A CA 1
ATOM 748 C C . PHE A 1 93 ? -6.186 3.837 22.420 1.00 95.25 93 PHE A C 1
ATOM 750 O O . PHE A 1 93 ? -5.383 4.634 22.905 1.00 95.25 93 PHE A O 1
ATOM 757 N N . THR A 1 94 ? -7.405 4.199 22.027 1.00 93.06 94 THR A N 1
ATOM 758 C CA . THR A 1 94 ? -7.985 5.506 22.334 1.00 93.06 94 THR A CA 1
ATOM 759 C C . THR A 1 94 ? -9.500 5.405 22.481 1.00 93.06 94 THR A C 1
ATOM 761 O O . THR A 1 94 ? -10.146 4.539 21.885 1.00 93.06 94 THR A O 1
ATOM 764 N N . LYS A 1 95 ? -10.072 6.314 23.273 1.00 93.50 95 LYS A N 1
ATOM 765 C CA . LYS A 1 95 ? -11.516 6.509 23.383 1.00 93.50 95 LYS A CA 1
ATOM 766 C C . LYS A 1 95 ? -11.865 7.878 22.812 1.00 93.50 95 LYS A C 1
ATOM 768 O O . LYS A 1 95 ? -11.567 8.890 23.440 1.00 93.50 95 LYS A O 1
ATOM 773 N N . GLU A 1 96 ? -12.506 7.913 21.649 1.00 92.19 96 GLU A N 1
ATOM 774 C CA . GLU A 1 96 ? -12.800 9.167 20.950 1.00 92.19 96 GLU A CA 1
ATOM 775 C C . GLU A 1 96 ? -13.919 8.988 19.914 1.00 92.19 96 GLU A C 1
ATOM 777 O O . GLU A 1 96 ? -14.282 7.869 19.545 1.00 92.19 96 GLU A O 1
ATOM 782 N N . LYS A 1 97 ? -14.483 10.104 19.448 1.00 93.31 97 LYS A N 1
ATOM 783 C CA . LYS A 1 97 ? -15.485 10.138 18.387 1.00 93.31 97 LYS A CA 1
ATOM 784 C C . LYS A 1 97 ? -14.857 10.037 16.998 1.00 93.31 97 LYS A C 1
ATOM 786 O O . LYS A 1 97 ? -14.085 10.908 16.584 1.00 93.31 97 LYS A O 1
ATOM 791 N N . TYR A 1 98 ? -15.286 9.031 16.245 1.00 94.00 98 TYR A N 1
ATOM 792 C CA . TYR A 1 98 ? -14.891 8.812 14.855 1.00 94.00 98 TYR A CA 1
ATOM 793 C C . TYR A 1 98 ? -16.106 8.549 13.978 1.00 94.00 98 TYR A C 1
ATOM 795 O O . TYR A 1 98 ? -17.176 8.184 14.464 1.00 94.00 98 TYR A O 1
ATOM 803 N N . LEU A 1 99 ? -15.928 8.728 12.672 1.00 94.50 99 LEU A N 1
ATOM 804 C CA . LEU A 1 99 ? -16.883 8.215 11.704 1.00 94.50 99 LEU A CA 1
ATOM 805 C C . LEU A 1 99 ? -16.789 6.690 11.685 1.00 94.50 99 LEU A C 1
ATOM 807 O O . LEU A 1 99 ? -15.709 6.139 11.463 1.00 94.50 99 LEU A O 1
ATOM 811 N N . TYR A 1 100 ? -17.919 6.039 11.938 1.00 95.81 100 TYR A N 1
ATOM 812 C CA . TYR A 1 100 ? -18.060 4.593 12.019 1.00 95.81 100 TYR A CA 1
ATOM 813 C C . TYR A 1 100 ? -19.277 4.120 11.226 1.00 95.81 100 TYR A C 1
ATOM 815 O O . TYR A 1 100 ? -20.321 4.779 11.203 1.00 95.81 100 TYR A O 1
ATOM 823 N N . GLY A 1 101 ? -19.162 2.955 10.600 1.00 94.25 101 GLY A N 1
ATOM 824 C CA . GLY A 1 101 ? -20.271 2.304 9.917 1.00 94.25 101 GLY A CA 1
ATOM 825 C C . GLY A 1 101 ? -20.100 0.794 9.854 1.00 94.25 101 GLY A C 1
ATOM 826 O O . GLY A 1 101 ? -19.006 0.260 9.999 1.00 94.25 101 GLY A O 1
ATOM 827 N N . GLU A 1 102 ? -21.201 0.099 9.604 1.00 94.88 102 GLU A N 1
ATOM 828 C CA . GLU A 1 102 ? -21.225 -1.344 9.373 1.00 94.88 102 GLU A CA 1
ATOM 829 C C . GLU A 1 102 ? -21.857 -1.596 8.014 1.00 94.88 102 GLU A C 1
ATOM 831 O O . GLU A 1 102 ? -22.879 -0.993 7.679 1.00 94.88 102 GLU A O 1
ATOM 836 N N . ASN A 1 103 ? -21.274 -2.482 7.216 1.00 94.56 103 ASN A N 1
ATOM 837 C CA . ASN A 1 103 ? -21.866 -2.908 5.956 1.00 94.56 103 ASN A CA 1
ATOM 838 C C . ASN A 1 103 ? -22.221 -4.388 6.023 1.00 94.56 103 ASN A C 1
ATOM 840 O O . ASN A 1 103 ? -21.340 -5.241 6.085 1.00 94.56 103 ASN A O 1
ATOM 844 N N . LYS A 1 104 ? -23.527 -4.678 6.005 1.00 93.19 104 LYS A N 1
ATOM 845 C CA . LYS A 1 104 ? -24.069 -6.037 6.158 1.00 93.19 104 LYS A CA 1
ATOM 846 C C . LYS A 1 104 ? -23.793 -6.929 4.947 1.00 93.19 104 LYS A C 1
ATOM 848 O O . LYS A 1 104 ? -23.609 -8.130 5.114 1.00 93.19 104 LYS A O 1
ATOM 853 N N . ASP A 1 105 ? -23.715 -6.352 3.750 1.00 92.06 105 ASP A N 1
ATOM 854 C CA . ASP A 1 105 ? -23.466 -7.108 2.517 1.00 92.06 105 ASP A CA 1
ATOM 855 C C . ASP A 1 105 ? -22.024 -7.623 2.467 1.00 92.06 105 ASP A C 1
ATOM 857 O O . ASP A 1 105 ? -21.763 -8.789 2.144 1.00 92.06 105 ASP A O 1
ATOM 861 N N . LEU A 1 106 ? -21.077 -6.759 2.831 1.00 94.25 106 LEU A N 1
ATOM 862 C CA . LEU A 1 106 ? -19.662 -7.089 2.958 1.00 94.25 106 LEU A CA 1
ATOM 863 C C . LEU A 1 106 ? -19.341 -7.795 4.278 1.00 94.25 106 LEU A C 1
ATOM 865 O O . LEU A 1 106 ? -18.349 -8.517 4.329 1.00 94.25 106 LEU A O 1
ATOM 869 N N . ARG A 1 107 ? -20.189 -7.639 5.303 1.00 95.75 107 ARG A N 1
ATOM 870 C CA . ARG A 1 107 ? -19.949 -8.076 6.687 1.00 95.75 107 ARG A CA 1
ATOM 871 C C . ARG A 1 107 ? -18.658 -7.485 7.249 1.00 95.75 107 ARG A C 1
ATOM 873 O O . ARG A 1 107 ? -17.747 -8.203 7.661 1.00 95.75 107 ARG A O 1
ATOM 880 N N . VAL A 1 108 ? -18.564 -6.158 7.198 1.00 96.81 108 VAL A N 1
ATOM 881 C CA . VAL A 1 108 ? -17.401 -5.384 7.656 1.00 96.81 108 VAL A CA 1
ATOM 882 C C . VAL A 1 108 ? -17.838 -4.241 8.568 1.00 96.81 108 VAL A C 1
ATOM 884 O O . VAL A 1 108 ? -18.903 -3.648 8.383 1.00 96.81 108 VAL A O 1
ATOM 887 N N . GLN A 1 109 ? -16.970 -3.896 9.509 1.00 96.56 109 GLN A N 1
ATOM 888 C CA . GLN A 1 109 ? -16.992 -2.642 10.252 1.00 96.56 109 GLN A CA 1
ATOM 889 C C . GLN A 1 109 ? -16.006 -1.668 9.589 1.00 96.56 109 GLN A C 1
ATOM 891 O O . GLN A 1 109 ? -14.932 -2.080 9.144 1.00 96.56 109 GLN A O 1
ATOM 896 N N . ILE A 1 110 ? -16.347 -0.385 9.521 1.00 96.62 110 ILE A N 1
ATOM 897 C CA . ILE A 1 110 ? -15.527 0.661 8.904 1.00 96.62 110 ILE A CA 1
ATOM 898 C C . ILE A 1 110 ? -15.325 1.791 9.907 1.00 96.62 110 ILE A C 1
ATOM 900 O O . ILE A 1 110 ? -16.283 2.216 10.551 1.00 96.62 110 ILE A O 1
ATOM 904 N N . ALA A 1 111 ? -14.099 2.297 10.012 1.00 96.19 111 ALA A N 1
ATOM 905 C CA . ALA A 1 111 ? -13.796 3.506 10.769 1.00 96.19 111 ALA A CA 1
ATOM 906 C C . ALA A 1 111 ? -12.891 4.443 9.961 1.00 96.19 111 ALA A C 1
ATOM 908 O O . ALA A 1 111 ? -11.952 3.985 9.305 1.00 96.19 111 ALA A O 1
ATOM 909 N N . HIS A 1 112 ? -13.146 5.750 10.037 1.00 95.00 112 HIS A N 1
ATOM 910 C CA . HIS A 1 112 ? -12.292 6.779 9.439 1.00 95.00 112 HIS A CA 1
ATOM 911 C C . HIS A 1 112 ? -11.616 7.604 10.536 1.00 95.00 112 HIS A C 1
ATOM 913 O O . HIS A 1 112 ? -12.271 8.298 11.318 1.00 95.00 112 HIS A O 1
ATOM 919 N N . LEU A 1 113 ? -10.288 7.522 10.585 1.00 94.62 113 LEU A N 1
ATOM 920 C CA . LEU A 1 113 ? -9.433 8.228 11.528 1.00 94.62 113 LEU A CA 1
ATOM 921 C C . LEU A 1 113 ? -8.817 9.431 10.800 1.00 94.62 113 LEU A C 1
ATOM 923 O O . LEU A 1 113 ? -7.909 9.255 9.986 1.00 94.62 113 LEU A O 1
ATOM 927 N N . PRO A 1 114 ? -9.304 10.656 11.036 1.00 93.88 114 PRO A N 1
ATOM 928 C CA . PRO A 1 114 ? -8.771 11.830 10.365 1.00 93.88 114 PRO A CA 1
ATOM 929 C C . PRO A 1 114 ? -7.368 12.174 10.859 1.00 93.88 114 PRO A C 1
ATOM 931 O O . PRO A 1 114 ? -7.073 12.125 12.058 1.00 93.88 114 PRO A O 1
ATOM 934 N N . TYR A 1 115 ? -6.524 12.600 9.927 1.00 92.69 115 TYR A N 1
ATOM 935 C CA . TYR A 1 115 ? -5.286 13.303 10.233 1.00 92.69 115 TYR A CA 1
ATOM 936 C C . TYR A 1 115 ? -5.579 14.774 10.572 1.00 92.69 115 TYR A C 1
ATOM 938 O O . TYR A 1 115 ? -6.643 15.307 10.244 1.00 92.69 115 TYR A O 1
ATOM 946 N N . LYS A 1 116 ? -4.648 15.442 11.255 1.00 90.88 116 LYS A N 1
ATOM 947 C CA . LYS A 1 116 ? -4.643 16.900 11.383 1.00 90.88 116 LYS A CA 1
ATOM 948 C C . LYS A 1 116 ? -4.573 17.491 9.981 1.00 90.88 116 LYS A C 1
ATOM 950 O O . LYS A 1 116 ? -3.809 17.011 9.146 1.00 90.88 116 LYS A O 1
ATOM 955 N N . SER A 1 117 ? -5.382 18.511 9.749 1.00 85.88 117 SER A N 1
ATOM 956 C CA . SER A 1 117 ? -5.334 19.299 8.531 1.00 85.88 117 SER A CA 1
ATOM 957 C C . SER A 1 117 ? -5.354 20.770 8.901 1.00 85.88 117 SER A C 1
ATOM 959 O O . SER A 1 117 ? -6.197 21.195 9.693 1.00 85.88 117 SER A O 1
ATOM 961 N N . ASP A 1 118 ? -4.438 21.523 8.304 1.00 77.81 118 ASP A N 1
ATOM 962 C CA . ASP A 1 118 ? -4.398 22.982 8.397 1.00 77.81 118 ASP A CA 1
ATOM 963 C C . ASP A 1 118 ? -5.265 23.636 7.305 1.00 77.81 118 ASP A C 1
ATOM 965 O O . ASP A 1 118 ? -5.492 24.844 7.318 1.00 77.81 118 ASP A O 1
ATOM 969 N N . ASN A 1 119 ? -5.765 22.840 6.350 1.00 75.06 119 ASN A N 1
ATOM 970 C CA . ASN A 1 119 ? -6.582 23.289 5.231 1.00 75.06 119 ASN A CA 1
ATOM 971 C C . ASN A 1 119 ? -7.986 22.682 5.320 1.00 75.06 119 ASN A C 1
ATOM 973 O O . ASN A 1 119 ? -8.169 21.473 5.185 1.00 75.06 119 ASN A O 1
ATOM 977 N N . THR A 1 120 ? -8.997 23.533 5.473 1.00 70.62 120 THR A N 1
ATOM 978 C CA . THR A 1 120 ? -10.404 23.117 5.561 1.00 70.62 120 THR A CA 1
ATOM 979 C C . THR A 1 120 ? -10.916 22.407 4.305 1.00 70.62 120 THR A C 1
ATOM 981 O O . THR A 1 120 ? -11.911 21.694 4.388 1.00 70.62 120 THR A O 1
ATOM 984 N N . HIS A 1 121 ? -10.249 22.567 3.157 1.00 75.62 121 HIS A N 1
ATOM 985 C CA . HIS A 1 121 ? -10.645 21.970 1.879 1.00 75.62 121 HIS A CA 1
ATOM 986 C C . HIS A 1 121 ? -10.015 20.603 1.591 1.00 75.62 121 HIS A C 1
ATOM 988 O O . HIS A 1 121 ? -10.397 19.957 0.619 1.00 75.62 121 HIS A O 1
ATOM 994 N N . VAL A 1 122 ? -9.039 20.160 2.390 1.00 83.31 122 VAL A N 1
ATOM 995 C CA . VAL A 1 122 ? -8.357 18.874 2.190 1.00 83.31 122 VAL A CA 1
ATOM 996 C C . VAL A 1 122 ? -8.313 18.150 3.522 1.00 83.31 122 VAL A C 1
ATOM 998 O O . VAL A 1 122 ? -7.674 18.610 4.463 1.00 83.31 122 VAL A O 1
ATOM 1001 N N . GLN A 1 123 ? -8.967 16.997 3.609 1.00 90.31 123 GLN A N 1
ATOM 1002 C CA . GLN A 1 123 ? -8.967 16.182 4.819 1.00 90.31 123 GLN A CA 1
ATOM 1003 C C . GLN A 1 123 ? -8.458 14.789 4.473 1.00 90.31 123 GLN A C 1
ATOM 1005 O O . GLN A 1 123 ? -9.130 14.007 3.807 1.00 90.31 123 GLN A O 1
ATOM 1010 N N . PHE A 1 124 ? -7.257 14.466 4.946 1.00 92.50 124 PHE A N 1
ATOM 1011 C CA . PHE A 1 124 ? -6.748 13.104 4.857 1.00 92.50 124 PHE A CA 1
ATOM 1012 C C . PHE A 1 124 ? -7.333 12.256 5.981 1.00 92.50 124 PHE A C 1
ATOM 1014 O O . PHE A 1 124 ? -7.404 12.694 7.135 1.00 92.50 124 PHE A O 1
ATOM 1021 N N . VAL A 1 125 ? -7.721 11.029 5.658 1.00 94.12 125 VAL A N 1
ATOM 1022 C CA . VAL A 1 125 ? -8.248 10.058 6.616 1.00 94.12 125 VAL A CA 1
ATOM 1023 C C . VAL A 1 125 ? -7.581 8.704 6.416 1.00 94.12 125 VAL A C 1
ATOM 1025 O O . VAL A 1 125 ? -7.380 8.246 5.288 1.00 94.12 125 VAL A O 1
ATOM 1028 N N . PHE A 1 126 ? -7.271 8.043 7.526 1.00 95.56 126 PHE A N 1
ATOM 1029 C CA . PHE A 1 126 ? -6.933 6.631 7.550 1.00 95.56 126 PHE A CA 1
ATOM 1030 C C . PHE A 1 126 ? -8.220 5.831 7.723 1.00 95.56 126 PHE A C 1
ATOM 1032 O O . PHE A 1 126 ? -8.896 5.915 8.746 1.00 95.56 126 PHE A O 1
ATOM 1039 N N . THR A 1 127 ? -8.596 5.086 6.696 1.00 95.62 127 THR A N 1
ATOM 1040 C CA . THR A 1 127 ? -9.782 4.234 6.708 1.00 95.62 127 THR A CA 1
ATOM 1041 C C . THR A 1 127 ? -9.379 2.816 7.055 1.00 95.62 127 THR A C 1
ATOM 1043 O O . THR A 1 127 ? -8.494 2.267 6.409 1.00 95.62 127 THR A O 1
ATOM 1046 N N . VAL A 1 128 ? -10.057 2.217 8.029 1.00 97.06 128 VAL A N 1
ATOM 1047 C CA . VAL A 1 128 ? -9.939 0.796 8.364 1.00 97.06 128 VAL A CA 1
ATOM 1048 C C . VAL A 1 128 ? -11.219 0.098 7.939 1.00 97.06 128 VAL A C 1
ATOM 1050 O O . VAL A 1 128 ? -12.299 0.509 8.355 1.00 97.06 128 VAL A O 1
ATOM 1053 N N . ILE A 1 129 ? -11.096 -0.963 7.145 1.00 96.88 129 ILE A N 1
ATOM 1054 C CA . ILE A 1 129 ? -12.186 -1.879 6.804 1.00 96.88 129 ILE A CA 1
ATOM 1055 C C . ILE A 1 129 ? -11.852 -3.214 7.459 1.00 96.88 129 ILE A C 1
ATOM 1057 O O . ILE A 1 129 ? -10.917 -3.914 7.063 1.00 96.88 129 ILE A O 1
ATOM 1061 N N . LEU A 1 130 ? -12.615 -3.540 8.492 1.00 97.62 130 LEU A N 1
ATOM 1062 C CA . LEU A 1 130 ? -12.395 -4.682 9.357 1.00 97.62 130 LEU A CA 1
ATOM 1063 C C . LEU A 1 130 ? -13.507 -5.716 9.124 1.00 97.62 130 LEU A C 1
ATOM 1065 O O . LEU A 1 130 ? -14.642 -5.483 9.547 1.00 97.62 130 LEU A O 1
ATOM 1069 N N . PRO A 1 131 ? -13.222 -6.862 8.482 1.00 97.00 131 PRO A N 1
ATOM 1070 C CA . PRO A 1 131 ? -14.179 -7.959 8.366 1.00 97.00 131 PRO A CA 1
ATOM 1071 C C . PRO A 1 131 ? -14.704 -8.412 9.725 1.00 97.00 131 PRO A C 1
ATOM 1073 O O . PRO A 1 131 ? -13.979 -8.403 10.719 1.00 97.00 131 PRO A O 1
ATOM 1076 N N . GLU A 1 132 ? -15.962 -8.832 9.795 1.00 95.00 132 GLU A N 1
ATOM 1077 C CA . GLU A 1 132 ? -16.507 -9.511 10.971 1.00 95.00 132 GLU A CA 1
ATOM 1078 C C . GLU A 1 132 ? -15.724 -10.796 11.291 1.00 95.00 132 GLU A C 1
ATOM 1080 O O . GLU A 1 132 ? -15.035 -11.374 10.447 1.00 95.00 132 GLU A O 1
ATOM 1085 N N . LYS A 1 133 ? -15.848 -11.292 12.526 1.00 91.12 133 LYS A N 1
ATOM 1086 C CA . LYS A 1 133 ? -15.256 -12.584 12.898 1.00 91.12 133 LYS A CA 1
ATOM 1087 C C . LYS A 1 133 ? -15.800 -13.698 11.991 1.00 91.12 133 LYS A C 1
ATOM 1089 O O . LYS A 1 133 ? -17.004 -13.788 11.749 1.00 91.12 133 LYS A O 1
ATOM 1094 N N . GLY A 1 134 ? -14.898 -14.543 11.494 1.00 89.06 134 GLY A N 1
ATOM 1095 C CA . GLY A 1 134 ? -15.222 -15.629 10.563 1.00 89.06 134 GLY A CA 1
ATOM 1096 C C . GLY A 1 134 ? -15.400 -15.200 9.101 1.00 89.06 134 GLY A C 1
ATOM 1097 O O . GLY A 1 134 ? -15.716 -16.047 8.271 1.00 89.06 134 GLY A O 1
ATOM 1098 N N . VAL A 1 135 ? -15.200 -13.921 8.764 1.00 94.06 135 VAL A N 1
ATOM 1099 C CA . VAL A 1 135 ? -15.183 -13.437 7.375 1.00 94.06 135 VAL A CA 1
ATOM 1100 C C . VAL A 1 135 ? -13.734 -13.273 6.924 1.00 94.06 135 VAL A C 1
ATOM 1102 O O . VAL A 1 135 ? -12.963 -12.548 7.550 1.00 94.06 135 VAL A O 1
ATOM 1105 N N . SER A 1 136 ? -13.348 -13.948 5.838 1.00 92.56 136 SER A N 1
ATOM 1106 C CA . SER A 1 136 ? -12.003 -13.810 5.270 1.00 92.56 136 SER A CA 1
ATOM 1107 C C . SER A 1 136 ? -11.888 -12.536 4.434 1.00 92.56 136 SER A C 1
ATOM 1109 O O . SER A 1 136 ? -12.843 -12.142 3.758 1.00 92.56 136 SER A O 1
ATOM 1111 N N . LEU A 1 137 ? -10.700 -11.924 4.423 1.00 91.56 137 LEU A N 1
ATOM 1112 C CA . LEU A 1 137 ? -10.415 -10.786 3.546 1.00 91.56 137 LEU A CA 1
ATOM 1113 C C . LEU A 1 137 ? -10.647 -11.123 2.073 1.00 91.56 137 LEU A C 1
ATOM 1115 O O . LEU A 1 137 ? -11.258 -10.324 1.375 1.00 91.56 137 LEU A O 1
ATOM 1119 N N . ASP A 1 138 ? -10.264 -12.321 1.631 1.00 91.75 138 ASP A N 1
ATOM 1120 C CA . ASP A 1 138 ? -10.464 -12.756 0.245 1.00 91.75 138 ASP A CA 1
ATOM 1121 C C . ASP A 1 138 ? -11.950 -12.741 -0.149 1.00 91.75 138 ASP A C 1
ATOM 1123 O O . ASP A 1 138 ? -12.298 -12.336 -1.256 1.00 91.75 138 ASP A O 1
ATOM 1127 N N . SER A 1 139 ? -12.856 -13.117 0.764 1.00 93.50 139 SER A N 1
ATOM 1128 C CA . SER A 1 139 ? -14.301 -13.061 0.499 1.00 93.50 139 SER A CA 1
ATOM 1129 C C . SER A 1 139 ? -14.823 -11.625 0.381 1.00 93.50 139 SER A C 1
ATOM 1131 O O . SER A 1 139 ? -15.733 -11.356 -0.407 1.00 93.50 139 SER A O 1
ATOM 1133 N N . VAL A 1 140 ? -14.232 -10.688 1.129 1.00 94.19 140 VAL A N 1
ATOM 1134 C CA . VAL A 1 140 ? -14.532 -9.254 1.024 1.00 94.19 140 VAL A CA 1
ATOM 1135 C C . VAL A 1 140 ? -13.986 -8.707 -0.295 1.00 94.19 140 VAL A C 1
ATOM 1137 O O . VAL A 1 140 ? -14.728 -8.054 -1.023 1.00 94.19 140 VAL A O 1
ATOM 1140 N N . GLU A 1 141 ? -12.738 -9.026 -0.648 1.00 91.56 141 GLU A N 1
ATOM 1141 C CA . GLU A 1 141 ? -12.097 -8.630 -1.909 1.00 91.56 141 GLU A CA 1
ATOM 1142 C C . GLU A 1 141 ? -12.900 -9.134 -3.120 1.00 91.56 141 GLU A C 1
ATOM 1144 O O . GLU A 1 141 ? -13.255 -8.339 -3.988 1.00 91.56 141 GLU A O 1
ATOM 1149 N N . GLN A 1 142 ? -13.292 -10.414 -3.146 1.00 93.00 142 GLN A N 1
ATOM 1150 C CA . GLN A 1 142 ? -14.123 -10.985 -4.215 1.00 93.00 142 GLN A CA 1
ATOM 1151 C C . GLN A 1 142 ? -15.472 -10.269 -4.351 1.00 93.00 142 GLN A C 1
ATOM 1153 O O . GLN A 1 142 ? -15.910 -9.966 -5.465 1.00 93.00 142 GLN A O 1
ATOM 1158 N N . LYS A 1 143 ? -16.128 -9.952 -3.227 1.00 93.69 143 LYS A N 1
ATOM 1159 C CA . LYS A 1 143 ? -17.378 -9.181 -3.244 1.00 93.69 143 LYS A CA 1
ATOM 1160 C C . LYS A 1 143 ? -17.160 -7.784 -3.810 1.00 93.69 143 LYS A C 1
ATOM 1162 O O . LYS A 1 143 ? -17.932 -7.383 -4.677 1.00 93.69 143 LYS A O 1
ATOM 1167 N N . LEU A 1 144 ? -16.112 -7.081 -3.384 1.00 91.31 144 LEU A N 1
ATOM 1168 C CA . LEU A 1 144 ? -15.762 -5.758 -3.908 1.00 91.31 144 LEU A CA 1
ATOM 1169 C C . LEU A 1 144 ? -15.439 -5.807 -5.408 1.00 91.31 144 LEU A C 1
ATOM 1171 O O . LEU A 1 144 ? -15.886 -4.933 -6.143 1.00 91.31 144 LEU A O 1
ATOM 1175 N N . SER A 1 145 ? -14.744 -6.845 -5.885 1.00 88.56 145 SER A N 1
ATOM 1176 C CA . SER A 1 145 ? -14.493 -7.047 -7.319 1.00 88.56 145 SER A CA 1
ATOM 1177 C C . SER A 1 145 ? -15.783 -7.288 -8.107 1.00 88.56 145 SER A C 1
ATOM 1179 O O . SER A 1 145 ? -15.951 -6.736 -9.189 1.00 88.56 145 SER A O 1
ATOM 1181 N N . SER A 1 146 ? -16.712 -8.084 -7.567 1.00 91.31 146 SER A N 1
ATOM 1182 C CA . SER A 1 146 ? -17.997 -8.376 -8.223 1.00 91.31 146 SER A CA 1
ATOM 1183 C C . SER A 1 146 ? -19.005 -7.220 -8.157 1.00 91.31 146 SER A C 1
ATOM 1185 O O . SER A 1 146 ? -19.897 -7.127 -8.998 1.00 91.31 146 SER A O 1
ATOM 1187 N N . LYS A 1 147 ? -18.885 -6.348 -7.148 1.00 91.75 147 LYS A N 1
ATOM 1188 C CA . LYS A 1 147 ? -19.780 -5.213 -6.887 1.00 91.75 147 LYS A CA 1
ATOM 1189 C C . LYS A 1 147 ? -18.976 -3.966 -6.484 1.00 91.75 147 LYS A C 1
ATOM 1191 O O . LYS A 1 147 ? -19.022 -3.563 -5.316 1.00 91.75 147 LYS A O 1
ATOM 1196 N N . PRO A 1 148 ? -18.271 -3.316 -7.428 1.00 87.12 148 PRO A N 1
ATOM 1197 C CA . PRO A 1 148 ? -17.416 -2.159 -7.139 1.00 87.12 148 PRO A CA 1
ATOM 1198 C C . PRO A 1 148 ? -18.145 -0.982 -6.471 1.00 87.12 148 PRO A C 1
ATOM 1200 O O . PRO A 1 148 ? -17.544 -0.222 -5.714 1.00 87.12 148 PRO A O 1
ATOM 1203 N N . GLN A 1 149 ? -19.455 -0.850 -6.689 1.00 89.31 149 GLN A N 1
ATOM 1204 C CA . GLN A 1 149 ? -20.303 0.156 -6.046 1.00 89.31 149 GLN A CA 1
ATOM 1205 C C . GLN A 1 149 ? -20.322 0.051 -4.513 1.00 89.31 149 GLN A C 1
ATOM 1207 O O . GLN A 1 149 ? -20.509 1.063 -3.841 1.00 89.31 149 GLN A O 1
ATOM 1212 N N . LEU A 1 150 ? -20.081 -1.139 -3.946 1.00 89.94 150 LEU A N 1
ATOM 1213 C CA . LEU A 1 150 ? -19.984 -1.312 -2.494 1.00 89.94 150 LEU A CA 1
ATOM 1214 C C . LEU A 1 150 ? -18.765 -0.581 -1.927 1.00 89.94 150 LEU A C 1
ATOM 1216 O O . LEU A 1 150 ? -18.844 -0.055 -0.823 1.00 89.94 150 LEU A O 1
ATOM 1220 N N . LEU A 1 151 ? -17.665 -0.496 -2.686 1.00 87.44 151 LEU A N 1
ATOM 1221 C CA . LEU A 1 151 ? -16.494 0.275 -2.272 1.00 87.44 151 LEU A CA 1
ATOM 1222 C C . LEU A 1 151 ? -16.830 1.768 -2.190 1.00 87.44 151 LEU A C 1
ATOM 1224 O O . LEU A 1 151 ? -16.557 2.411 -1.184 1.00 87.44 151 LEU A O 1
ATOM 1228 N N . GLN A 1 152 ? -17.476 2.304 -3.228 1.00 85.44 152 GLN A N 1
ATOM 1229 C CA . GLN A 1 152 ? -17.912 3.705 -3.260 1.00 85.44 152 GLN A CA 1
ATOM 1230 C C . GLN A 1 152 ? -18.863 4.025 -2.101 1.00 85.44 152 GLN A C 1
ATOM 1232 O O . GLN A 1 152 ? -18.758 5.077 -1.477 1.00 85.44 152 GLN A O 1
ATOM 1237 N N . GLN A 1 153 ? -19.755 3.090 -1.770 1.00 87.44 153 GLN A N 1
ATOM 1238 C CA . GLN A 1 153 ? -20.669 3.225 -0.644 1.00 87.44 153 GLN A CA 1
ATOM 1239 C C . GLN A 1 153 ? -19.929 3.307 0.697 1.00 87.44 153 GLN A C 1
ATOM 1241 O O . GLN A 1 153 ? -20.193 4.227 1.461 1.00 87.44 153 GLN A O 1
ATOM 1246 N N . ILE A 1 154 ? -19.009 2.379 0.991 1.00 87.38 154 ILE A N 1
ATOM 1247 C CA . ILE A 1 154 ? -18.321 2.344 2.296 1.00 87.38 154 ILE A CA 1
ATOM 1248 C C . ILE A 1 154 ? -17.262 3.438 2.467 1.00 87.38 154 ILE A C 1
ATOM 1250 O O . ILE A 1 154 ? -16.855 3.707 3.593 1.00 87.38 154 ILE A O 1
ATOM 1254 N N . LEU A 1 155 ? -16.786 4.033 1.369 1.00 86.12 155 LEU A N 1
ATOM 1255 C CA . LEU A 1 155 ? -15.859 5.167 1.403 1.00 86.12 155 LEU A CA 1
ATOM 1256 C C . LEU A 1 155 ? -16.575 6.518 1.481 1.00 86.12 155 LEU A C 1
ATOM 1258 O O . LEU A 1 155 ? -15.942 7.514 1.818 1.00 86.12 155 LEU A O 1
ATOM 1262 N N . ASN A 1 156 ? -17.874 6.568 1.184 1.00 84.50 156 ASN A N 1
ATOM 1263 C CA . ASN A 1 156 ? -18.663 7.776 1.354 1.00 84.50 156 ASN A CA 1
ATOM 1264 C C . ASN A 1 156 ? -18.876 8.047 2.849 1.00 84.50 156 ASN A C 1
ATOM 1266 O O . ASN A 1 156 ? -19.562 7.284 3.526 1.00 84.50 156 ASN A O 1
ATOM 1270 N N . ASP A 1 157 ? -18.357 9.167 3.348 1.00 75.81 157 ASP A N 1
ATOM 1271 C CA . ASP A 1 157 ? -18.507 9.562 4.751 1.00 75.81 157 ASP A CA 1
ATOM 1272 C C . ASP A 1 157 ? -19.988 9.634 5.180 1.00 75.81 157 ASP A C 1
ATOM 1274 O O . ASP A 1 157 ? -20.301 9.317 6.326 1.00 75.81 157 ASP A O 1
ATOM 1278 N N . GLY A 1 158 ? -20.920 9.938 4.263 1.00 77.75 158 GLY A N 1
ATOM 1279 C CA . GLY A 1 158 ? -22.368 9.927 4.524 1.00 77.75 158 GLY A CA 1
ATOM 1280 C C . GLY A 1 158 ? -22.973 8.540 4.791 1.00 77.75 158 GLY A C 1
ATOM 1281 O O . GLY A 1 158 ? -24.097 8.446 5.279 1.00 77.75 158 GLY A O 1
ATOM 1282 N N . TYR A 1 159 ? -22.247 7.461 4.493 1.00 83.06 159 TYR A N 1
ATOM 1283 C CA . TYR A 1 159 ? -22.608 6.098 4.892 1.00 83.06 159 TYR A CA 1
ATOM 1284 C C . TYR A 1 159 ? -22.298 5.826 6.372 1.00 83.06 159 TYR A C 1
ATOM 1286 O O . TYR A 1 159 ? -22.922 4.975 7.010 1.00 83.06 159 TYR A O 1
ATOM 1294 N N . THR A 1 160 ? -21.323 6.548 6.918 1.00 89.06 160 THR A N 1
ATOM 1295 C CA . THR A 1 160 ? -20.894 6.440 8.311 1.00 89.06 160 THR A CA 1
ATOM 1296 C C . THR A 1 160 ? -21.536 7.519 9.173 1.00 89.06 160 THR A C 1
ATOM 1298 O O . THR A 1 160 ? -22.076 8.510 8.688 1.00 89.06 160 THR A O 1
ATOM 1301 N N . ARG A 1 161 ? -21.483 7.334 10.489 1.00 91.69 161 ARG A N 1
ATOM 1302 C CA . ARG A 1 161 ? -21.951 8.325 11.458 1.00 91.69 161 ARG A CA 1
ATOM 1303 C C . ARG A 1 161 ? -20.943 8.478 12.580 1.00 91.69 161 ARG A C 1
ATOM 1305 O O . ARG A 1 161 ? -20.183 7.560 12.875 1.00 91.69 161 ARG A O 1
ATOM 1312 N N . THR A 1 162 ? -20.937 9.651 13.196 1.00 93.38 162 THR A N 1
ATOM 1313 C CA . THR A 1 162 ? -20.065 9.923 14.336 1.00 93.38 162 THR A CA 1
ATOM 1314 C C . THR A 1 162 ? -20.508 9.087 15.533 1.00 93.38 162 THR A C 1
ATOM 1316 O O . THR A 1 162 ? -21.598 9.299 16.057 1.00 93.38 162 THR A O 1
ATOM 1319 N N . GLU A 1 163 ? -19.647 8.181 15.983 1.00 93.44 163 GLU A N 1
ATOM 1320 C CA . GLU A 1 163 ? -19.857 7.314 17.146 1.00 93.44 163 GLU A CA 1
ATOM 1321 C C . GLU A 1 163 ? -18.681 7.447 18.114 1.00 93.44 163 GLU A C 1
ATOM 1323 O O . GLU A 1 163 ? -17.547 7.688 17.698 1.00 93.44 163 GLU A O 1
ATOM 1328 N N . GLU A 1 164 ? -18.937 7.287 19.413 1.00 94.56 164 GLU A N 1
ATOM 1329 C CA . GLU A 1 164 ? -17.871 7.189 20.414 1.00 94.56 164 GLU A CA 1
ATOM 1330 C C . GLU A 1 164 ? -17.297 5.763 20.399 1.00 94.56 164 GLU A C 1
ATOM 1332 O O . GLU A 1 164 ? -17.980 4.806 20.776 1.00 94.56 164 GLU A O 1
ATOM 1337 N N . LEU A 1 165 ? -16.047 5.621 19.947 1.00 94.88 165 LEU A N 1
ATOM 1338 C CA . LEU A 1 165 ? -15.385 4.327 19.797 1.00 94.88 165 LEU A CA 1
ATOM 1339 C C . LEU A 1 165 ? -14.422 4.046 20.952 1.00 94.88 165 LEU A C 1
ATOM 1341 O O . LEU A 1 165 ? -13.658 4.919 21.364 1.00 94.88 165 LEU A O 1
ATOM 1345 N N . LEU A 1 166 ? -14.395 2.791 21.402 1.00 96.38 166 LEU A N 1
ATOM 1346 C CA . LEU A 1 166 ? -13.208 2.175 21.995 1.00 96.38 166 LEU A CA 1
ATOM 1347 C C . LEU A 1 166 ? -12.378 1.600 20.844 1.00 96.38 166 LEU A C 1
ATOM 1349 O O . LEU A 1 166 ? -12.635 0.489 20.376 1.00 96.38 166 LEU A O 1
ATOM 1353 N N . LEU A 1 167 ? -11.448 2.404 20.335 1.00 96.88 167 LEU A N 1
ATOM 1354 C CA . LEU A 1 167 ? -10.656 2.093 19.152 1.00 96.88 167 LEU A CA 1
ATOM 1355 C C . LEU A 1 167 ? -9.353 1.411 19.565 1.00 96.88 167 LEU A C 1
ATOM 1357 O O . LEU A 1 167 ? -8.539 2.008 20.270 1.00 96.88 167 LEU A O 1
ATOM 1361 N N . TYR A 1 168 ? -9.145 0.196 19.061 1.00 97.62 168 TYR A N 1
ATOM 1362 C CA . TYR A 1 168 ? -7.877 -0.516 19.168 1.00 97.62 168 TYR A CA 1
ATOM 1363 C C . TYR A 1 168 ? -7.289 -0.725 17.778 1.00 97.62 168 TYR A C 1
ATOM 1365 O O . TYR A 1 168 ? -7.932 -1.358 16.941 1.00 97.62 168 TYR A O 1
ATOM 1373 N N . LEU A 1 169 ? -6.078 -0.228 17.540 1.00 96.69 169 LEU A N 1
ATOM 1374 C CA . LEU A 1 169 ? -5.412 -0.287 16.239 1.00 96.69 169 LEU A CA 1
ATOM 1375 C C . LEU A 1 169 ? -3.972 -0.791 16.409 1.00 96.69 169 LEU A C 1
ATOM 1377 O O . LEU A 1 169 ? -3.248 -0.254 17.249 1.00 96.69 169 LEU A O 1
ATOM 1381 N N . PRO A 1 170 ? -3.521 -1.802 15.646 1.00 94.50 170 PRO A N 1
ATOM 1382 C CA . PRO A 1 170 ? -2.132 -2.225 15.697 1.00 94.50 170 PRO A CA 1
ATOM 1383 C C . PRO A 1 170 ? -1.194 -1.083 15.304 1.00 94.50 170 PRO A C 1
ATOM 1385 O O . PRO A 1 170 ? -1.442 -0.376 14.328 1.00 94.50 170 PRO A O 1
ATOM 1388 N N . LYS A 1 171 ? -0.094 -0.938 16.039 1.00 91.50 171 LYS A N 1
ATOM 1389 C CA . LYS A 1 171 ? 1.089 -0.212 15.575 1.00 91.50 171 LYS A CA 1
ATOM 1390 C C . LYS A 1 171 ? 1.854 -1.130 14.634 1.00 91.50 171 LYS A C 1
ATOM 1392 O O . LYS A 1 171 ? 2.176 -2.261 15.010 1.00 91.50 171 LYS A O 1
ATOM 1397 N N . PHE A 1 172 ? 2.142 -0.676 13.420 1.00 88.56 172 PHE A N 1
ATOM 1398 C CA . PHE A 1 172 ? 2.797 -1.524 12.431 1.00 88.56 172 PHE A CA 1
ATOM 1399 C C . PHE A 1 172 ? 3.647 -0.750 11.439 1.00 88.56 172 PHE A C 1
ATOM 1401 O O . PHE A 1 172 ? 3.450 0.432 11.189 1.00 88.56 172 PHE A O 1
ATOM 1408 N N . LYS A 1 173 ? 4.574 -1.488 10.832 1.00 85.81 173 LYS A N 1
ATOM 1409 C CA . LYS A 1 173 ? 5.454 -1.019 9.775 1.00 85.81 173 LYS A CA 1
ATOM 1410 C C . LYS A 1 173 ? 5.504 -2.065 8.676 1.00 85.81 173 LYS A C 1
ATOM 1412 O O . LYS A 1 173 ? 5.705 -3.246 8.964 1.00 85.81 173 LYS A O 1
ATOM 1417 N N . MET A 1 174 ? 5.307 -1.650 7.435 1.00 82.00 174 MET A N 1
ATOM 1418 C CA . MET A 1 174 ? 5.273 -2.540 6.282 1.00 82.00 174 MET A CA 1
ATOM 1419 C C . MET A 1 174 ? 6.047 -1.937 5.120 1.00 82.00 174 MET A C 1
ATOM 1421 O O . MET A 1 174 ? 6.005 -0.737 4.878 1.00 82.00 174 MET A O 1
ATOM 1425 N N . GLU A 1 175 ? 6.720 -2.806 4.379 1.00 83.94 175 GLU A N 1
ATOM 1426 C CA . GLU A 1 175 ? 7.398 -2.493 3.129 1.00 83.94 175 GLU A CA 1
ATOM 1427 C C . GLU A 1 175 ? 6.989 -3.564 2.119 1.00 83.94 175 GLU A C 1
ATOM 1429 O O . GLU A 1 175 ? 6.954 -4.753 2.451 1.00 83.94 175 GLU A O 1
ATOM 1434 N N . ALA A 1 176 ? 6.667 -3.152 0.900 1.00 79.81 176 ALA A N 1
ATOM 1435 C CA . ALA A 1 176 ? 6.323 -4.048 -0.188 1.00 79.81 176 ALA A CA 1
ATOM 1436 C C . ALA A 1 176 ? 6.988 -3.576 -1.480 1.00 79.81 176 ALA A C 1
ATOM 1438 O O . ALA A 1 176 ? 7.094 -2.378 -1.734 1.00 79.81 176 ALA A O 1
ATOM 1439 N N . SER A 1 177 ? 7.431 -4.529 -2.293 1.00 85.38 177 SER A N 1
ATOM 1440 C CA . SER A 1 177 ? 7.997 -4.280 -3.616 1.00 85.38 177 SER A CA 1
ATOM 1441 C C . SER A 1 177 ? 7.340 -5.219 -4.615 1.00 85.38 177 SER A C 1
ATOM 1443 O O . SER A 1 177 ? 7.166 -6.406 -4.330 1.00 85.38 177 SER A O 1
ATOM 1445 N N . PHE A 1 178 ? 6.962 -4.679 -5.765 1.00 85.00 178 PHE A N 1
ATOM 1446 C CA . PHE A 1 178 ? 6.211 -5.365 -6.800 1.00 85.00 178 PHE A CA 1
ATOM 1447 C C . PHE A 1 178 ? 6.841 -5.113 -8.163 1.00 85.00 178 PHE A C 1
ATOM 1449 O O . PHE A 1 178 ? 7.188 -3.983 -8.505 1.00 85.00 178 PHE A O 1
ATOM 1456 N N . GLU A 1 179 ? 6.913 -6.166 -8.967 1.00 92.06 179 GLU A N 1
ATOM 1457 C CA . GLU A 1 179 ? 7.042 -6.057 -10.414 1.00 92.06 179 GLU A CA 1
ATOM 1458 C C . GLU A 1 179 ? 5.621 -6.166 -10.989 1.00 92.06 179 GLU A C 1
ATOM 1460 O O . GLU A 1 179 ? 4.926 -7.157 -10.759 1.00 92.06 179 GLU A O 1
ATOM 1465 N N . LEU A 1 180 ? 5.143 -5.104 -11.636 1.00 91.62 180 LEU A N 1
ATOM 1466 C CA . LEU A 1 180 ? 3.740 -4.946 -12.022 1.00 91.62 180 LEU A CA 1
ATOM 1467 C C . LEU A 1 180 ? 3.463 -5.295 -13.486 1.00 91.62 180 LEU A C 1
ATOM 1469 O O . LEU A 1 180 ? 2.302 -5.241 -13.893 1.00 91.62 180 LEU A O 1
ATOM 1473 N N . SER A 1 181 ? 4.467 -5.660 -14.287 1.00 91.94 181 SER A N 1
ATOM 1474 C CA . SER A 1 181 ? 4.284 -5.870 -15.730 1.00 91.94 181 SER A CA 1
ATOM 1475 C C . SER A 1 181 ? 3.233 -6.934 -16.026 1.00 91.94 181 SER A C 1
ATOM 1477 O O . SER A 1 181 ? 2.329 -6.716 -16.833 1.00 91.94 181 SER A O 1
ATOM 1479 N N . ASP A 1 182 ? 3.293 -8.082 -15.348 1.00 93.50 182 ASP A N 1
ATOM 1480 C CA . ASP A 1 182 ? 2.318 -9.160 -15.549 1.00 93.50 182 ASP A CA 1
ATOM 1481 C C . ASP A 1 182 ? 0.907 -8.779 -15.099 1.00 93.50 182 ASP A C 1
ATOM 1483 O O . ASP A 1 182 ? -0.075 -9.160 -15.741 1.00 93.50 182 ASP A O 1
ATOM 1487 N N . VAL A 1 183 ? 0.795 -7.995 -14.026 1.00 90.06 183 VAL A N 1
ATOM 1488 C CA . VAL A 1 183 ? -0.490 -7.497 -13.526 1.00 90.06 183 VAL A CA 1
ATOM 1489 C C . VAL A 1 183 ? -1.100 -6.517 -14.527 1.00 90.06 183 VAL A C 1
ATOM 1491 O O . VAL A 1 183 ? -2.256 -6.675 -14.912 1.00 90.06 183 VAL A O 1
ATOM 1494 N N . LEU A 1 184 ? -0.320 -5.550 -15.016 1.00 91.62 184 LEU A N 1
ATOM 1495 C CA . LEU A 1 184 ? -0.776 -4.552 -15.985 1.00 91.62 184 LEU A CA 1
ATOM 1496 C C . LEU A 1 184 ? -1.174 -5.190 -17.322 1.00 91.62 184 LEU A C 1
ATOM 1498 O O . LEU A 1 184 ? -2.206 -4.826 -17.889 1.00 91.62 184 LEU A O 1
ATOM 1502 N N . LYS A 1 185 ? -0.427 -6.200 -17.794 1.00 93.44 185 LYS A N 1
ATOM 1503 C CA . LYS A 1 185 ? -0.813 -7.000 -18.970 1.00 93.44 185 LYS A CA 1
ATOM 1504 C C . LYS A 1 185 ? -2.156 -7.703 -18.758 1.00 93.44 185 LYS A C 1
ATOM 1506 O O . LYS A 1 185 ? -3.018 -7.623 -19.629 1.00 93.44 185 LYS A O 1
ATOM 1511 N N . LYS A 1 186 ? -2.371 -8.341 -17.599 1.00 93.50 186 LYS A N 1
ATOM 1512 C CA . LYS A 1 186 ? -3.651 -8.996 -17.255 1.00 93.50 186 LYS A CA 1
ATOM 1513 C C . LYS A 1 186 ? -4.823 -8.015 -17.170 1.00 93.50 186 LYS A C 1
ATOM 1515 O O . LYS A 1 186 ? -5.945 -8.398 -17.478 1.00 93.50 186 LYS A O 1
ATOM 1520 N N . LEU A 1 187 ? -4.563 -6.761 -16.801 1.00 90.00 187 LEU A N 1
ATOM 1521 C CA . LEU A 1 187 ? -5.555 -5.679 -16.791 1.00 90.00 187 LEU A CA 1
ATOM 1522 C C . LEU A 1 187 ? -5.820 -5.070 -18.182 1.00 90.00 187 LEU A C 1
ATOM 1524 O O . LEU A 1 187 ? -6.609 -4.137 -18.295 1.00 90.00 187 LEU A O 1
ATOM 1528 N N . GLY A 1 188 ? -5.191 -5.589 -19.243 1.00 94.00 188 GLY A N 1
ATOM 1529 C CA . GLY A 1 188 ? -5.453 -5.198 -20.630 1.00 94.00 188 GLY A CA 1
ATOM 1530 C C . GLY A 1 188 ? -4.382 -4.308 -21.261 1.00 94.00 188 GLY A C 1
ATOM 1531 O O . GLY A 1 188 ? -4.457 -4.027 -22.456 1.00 94.00 188 GLY A O 1
ATOM 1532 N N . MET A 1 189 ? -3.338 -3.915 -20.524 1.00 95.06 189 MET A N 1
ATOM 1533 C CA . MET A 1 189 ? -2.242 -3.093 -21.052 1.00 95.06 189 MET A CA 1
ATOM 1534 C C . MET A 1 189 ? -1.236 -3.926 -21.869 1.00 95.06 189 MET A C 1
ATOM 1536 O O . MET A 1 189 ? -0.036 -3.787 -21.707 1.00 95.06 189 MET A O 1
ATOM 1540 N N . VAL A 1 190 ? -1.689 -4.829 -22.739 1.00 95.69 190 VAL A N 1
ATOM 1541 C CA . VAL A 1 190 ? -0.813 -5.817 -23.399 1.00 95.69 190 VAL A CA 1
ATOM 1542 C C . VAL A 1 190 ? 0.148 -5.17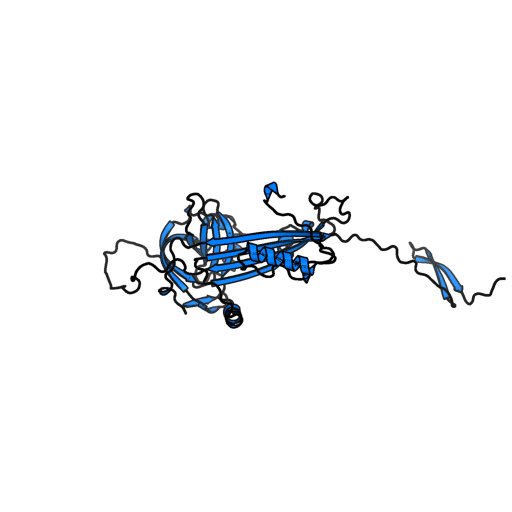0 -24.403 1.00 95.69 190 VAL A C 1
ATOM 1544 O O . VAL A 1 190 ? 1.343 -5.462 -24.384 1.00 95.69 190 VAL A O 1
ATOM 1547 N N . ASN A 1 191 ? -0.343 -4.257 -25.249 1.00 95.88 191 ASN A N 1
ATOM 1548 C CA . ASN A 1 191 ? 0.456 -3.678 -26.338 1.00 95.88 191 ASN A CA 1
ATOM 1549 C C . ASN A 1 191 ? 1.662 -2.880 -25.831 1.00 95.88 191 ASN A C 1
ATOM 1551 O O . ASN A 1 191 ? 2.718 -2.945 -26.446 1.00 95.88 191 ASN A O 1
ATOM 1555 N N . ALA A 1 192 ? 1.537 -2.179 -24.699 1.00 94.12 192 ALA A N 1
ATOM 1556 C CA . ALA A 1 192 ? 2.620 -1.371 -24.133 1.00 94.12 192 ALA A CA 1
ATOM 1557 C C . ALA A 1 192 ? 3.876 -2.196 -23.798 1.00 94.12 192 ALA A C 1
ATOM 1559 O O . ALA A 1 192 ? 4.982 -1.673 -23.892 1.00 94.12 192 ALA A O 1
ATOM 1560 N N . PHE A 1 193 ? 3.704 -3.476 -23.448 1.00 94.62 193 PHE A N 1
ATOM 1561 C CA . PHE A 1 193 ? 4.789 -4.405 -23.107 1.00 94.62 193 PHE A CA 1
ATOM 1562 C C . PHE A 1 193 ? 5.214 -5.294 -24.285 1.00 94.62 193 PHE A C 1
ATOM 1564 O O . PHE A 1 193 ? 6.015 -6.210 -24.114 1.00 94.62 193 PHE A O 1
ATOM 1571 N N . SER A 1 194 ? 4.654 -5.076 -25.479 1.00 91.62 194 SER A N 1
ATOM 1572 C CA . SER A 1 194 ? 4.967 -5.865 -26.667 1.00 91.62 194 SER A CA 1
ATOM 1573 C C . SER A 1 194 ? 6.012 -5.162 -27.521 1.00 91.62 194 SER A C 1
ATOM 1575 O O . SER A 1 194 ? 5.760 -4.088 -28.064 1.00 91.62 194 SER A O 1
ATOM 1577 N N . ASP A 1 195 ? 7.145 -5.824 -27.729 1.00 86.06 195 ASP A N 1
ATOM 1578 C CA . ASP A 1 195 ? 8.188 -5.384 -28.658 1.00 86.06 195 ASP A CA 1
ATOM 1579 C C . ASP A 1 195 ? 7.608 -5.132 -30.074 1.00 86.06 195 ASP A C 1
ATOM 1581 O O . ASP A 1 195 ? 7.791 -4.078 -30.680 1.00 86.06 195 ASP A O 1
ATOM 1585 N N . SER A 1 196 ? 6.742 -6.019 -30.570 1.00 87.50 196 SER A N 1
ATOM 1586 C CA . SER A 1 196 ? 6.136 -5.866 -31.899 1.00 87.50 196 SER A CA 1
ATOM 1587 C C . SER A 1 196 ? 4.982 -4.859 -31.967 1.00 87.50 196 SER A C 1
ATOM 1589 O O . SER A 1 196 ? 4.798 -4.233 -33.008 1.00 87.50 196 SER A O 1
ATOM 1591 N N . ALA A 1 197 ? 4.192 -4.699 -30.898 1.00 92.12 197 ALA A N 1
ATOM 1592 C CA . ALA A 1 197 ? 2.922 -3.960 -30.951 1.00 92.12 197 ALA A CA 1
ATOM 1593 C C . ALA A 1 197 ? 2.917 -2.613 -30.210 1.00 92.12 197 ALA A C 1
ATOM 1595 O O . ALA A 1 197 ? 1.998 -1.825 -30.426 1.00 92.12 197 ALA A O 1
ATOM 1596 N N . ALA A 1 198 ? 3.904 -2.324 -29.353 1.00 94.00 198 ALA A N 1
ATOM 1597 C CA . ALA A 1 198 ? 3.955 -1.054 -28.631 1.00 94.00 198 ALA A CA 1
ATOM 1598 C C . ALA A 1 198 ? 4.077 0.128 -29.599 1.00 94.00 198 ALA A C 1
ATOM 1600 O O . ALA A 1 198 ? 4.866 0.083 -30.544 1.00 94.00 198 ALA A O 1
ATOM 1601 N N . ASP A 1 199 ? 3.338 1.203 -29.349 1.00 93.62 199 ASP A N 1
ATOM 1602 C CA . ASP A 1 199 ? 3.466 2.437 -30.113 1.00 93.62 199 ASP A CA 1
ATOM 1603 C C . ASP A 1 199 ? 3.653 3.620 -29.164 1.00 93.62 199 ASP A C 1
ATOM 1605 O O . ASP A 1 199 ? 2.711 4.117 -28.548 1.00 93.62 199 ASP A O 1
ATOM 1609 N N . PHE A 1 200 ? 4.908 4.043 -29.034 1.00 93.31 200 PHE A N 1
ATOM 1610 C CA . PHE A 1 200 ? 5.316 5.206 -28.252 1.00 93.31 200 PHE A CA 1
ATOM 1611 C C . PHE A 1 200 ? 5.925 6.293 -29.149 1.00 93.31 200 PHE A C 1
ATOM 1613 O O . PHE A 1 200 ? 6.770 7.065 -28.691 1.00 93.31 200 PHE A O 1
ATOM 1620 N N . THR A 1 201 ? 5.496 6.403 -30.419 1.00 91.50 201 THR A N 1
ATOM 1621 C CA . THR A 1 201 ? 6.053 7.420 -31.336 1.00 91.50 201 THR A CA 1
ATOM 1622 C C . THR A 1 201 ? 5.772 8.861 -30.918 1.00 91.50 201 THR A C 1
ATOM 1624 O O . THR A 1 201 ? 6.436 9.778 -31.391 1.00 91.50 201 THR A O 1
ATOM 1627 N N . GLY A 1 202 ? 4.803 9.067 -30.020 1.00 90.06 202 GLY A N 1
ATOM 1628 C CA . GLY A 1 202 ? 4.558 10.362 -29.381 1.00 90.06 202 GLY A CA 1
ATOM 1629 C C . GLY A 1 202 ? 5.615 10.763 -28.341 1.00 90.06 202 GLY A C 1
ATOM 1630 O O . GLY A 1 202 ? 5.634 11.921 -27.936 1.00 90.06 202 GLY A O 1
ATOM 1631 N N . ILE A 1 203 ? 6.475 9.831 -27.907 1.00 89.06 203 ILE A N 1
ATOM 1632 C CA . ILE A 1 203 ? 7.601 10.089 -26.994 1.00 89.06 203 ILE A CA 1
ATOM 1633 C C . ILE A 1 203 ? 8.909 10.175 -27.786 1.00 89.06 203 ILE A C 1
ATOM 1635 O O . ILE A 1 203 ? 9.628 11.162 -27.662 1.00 89.06 203 ILE A O 1
ATOM 1639 N N . VAL A 1 204 ? 9.206 9.159 -28.606 1.00 86.44 204 VAL A N 1
ATOM 1640 C CA . VAL A 1 204 ? 10.400 9.111 -29.466 1.00 86.44 204 VAL A CA 1
ATOM 1641 C C . VAL A 1 204 ? 9.971 8.790 -30.888 1.00 86.44 204 VAL A C 1
ATOM 1643 O O . VAL A 1 204 ? 9.338 7.763 -31.130 1.00 86.44 204 VAL A O 1
ATOM 1646 N N . SER A 1 205 ? 10.301 9.663 -31.839 1.00 87.38 205 SER A N 1
ATOM 1647 C CA . SER A 1 205 ? 9.908 9.454 -33.230 1.00 87.38 205 SER A CA 1
ATOM 1648 C C . SER A 1 205 ? 10.689 8.290 -33.856 1.00 87.38 205 SER A C 1
ATOM 1650 O O . SER A 1 205 ? 11.838 8.036 -33.503 1.00 87.38 205 SER A O 1
ATOM 1652 N N . LYS A 1 206 ? 10.112 7.627 -34.869 1.00 83.12 206 LYS A N 1
ATOM 1653 C CA . LYS A 1 206 ? 10.812 6.567 -35.628 1.00 83.12 206 LYS A CA 1
ATOM 1654 C C . LYS A 1 206 ? 12.060 7.060 -36.372 1.00 83.12 206 LYS A C 1
ATOM 1656 O O . LYS A 1 206 ? 12.835 6.243 -36.856 1.00 83.12 206 LYS A O 1
ATOM 1661 N N . LYS A 1 207 ? 12.222 8.379 -36.539 1.00 84.38 207 LYS A N 1
ATOM 1662 C CA . LYS A 1 207 ? 13.431 8.960 -37.134 1.00 84.38 207 LYS A CA 1
ATOM 1663 C C . LYS A 1 207 ? 14.581 8.978 -36.130 1.00 84.38 207 LYS A C 1
ATOM 1665 O O . LYS A 1 207 ? 15.713 8.737 -36.529 1.00 84.38 207 LYS A O 1
ATOM 1670 N N . ASP A 1 208 ? 14.269 9.241 -34.862 1.00 81.31 208 ASP A N 1
ATOM 1671 C CA . ASP A 1 208 ? 15.253 9.351 -33.783 1.00 81.31 208 ASP A CA 1
ATOM 1672 C C . ASP A 1 208 ? 15.634 7.970 -33.232 1.00 81.31 208 ASP A C 1
ATOM 1674 O O . ASP A 1 208 ? 16.806 7.713 -32.972 1.00 81.31 208 ASP A O 1
ATOM 1678 N N . ASP A 1 209 ? 14.662 7.059 -33.117 1.00 80.62 209 ASP A N 1
ATOM 1679 C CA . ASP A 1 209 ? 14.894 5.646 -32.804 1.00 80.62 209 ASP A CA 1
ATOM 1680 C C . ASP A 1 209 ? 14.033 4.751 -33.719 1.00 80.62 209 ASP A C 1
ATOM 1682 O O . ASP A 1 209 ? 12.836 4.564 -33.464 1.00 80.62 209 ASP A O 1
ATOM 1686 N N . PRO A 1 210 ? 14.614 4.186 -34.798 1.00 81.81 210 PRO A N 1
ATOM 1687 C CA . PRO A 1 210 ? 13.901 3.301 -35.718 1.00 81.81 210 PRO A CA 1
ATOM 1688 C C . PRO A 1 210 ? 13.389 2.013 -35.076 1.00 81.81 210 PRO A C 1
ATOM 1690 O O . PRO A 1 210 ? 12.428 1.433 -35.585 1.00 81.81 210 PRO A O 1
ATOM 1693 N N . ALA A 1 211 ? 14.017 1.557 -33.986 1.00 84.69 211 ALA A N 1
ATOM 1694 C CA . ALA A 1 211 ? 13.519 0.414 -33.240 1.00 84.69 211 ALA A CA 1
ATOM 1695 C C . ALA A 1 211 ? 12.184 0.773 -32.589 1.00 84.69 211 ALA A C 1
ATOM 1697 O O . ALA A 1 211 ? 11.217 0.026 -32.706 1.00 84.69 211 ALA A O 1
ATOM 1698 N N . GLY A 1 212 ? 12.119 1.952 -31.969 1.00 88.56 212 GLY A N 1
ATOM 1699 C CA . GLY A 1 212 ? 11.016 2.393 -31.127 1.00 88.56 212 GLY A CA 1
ATOM 1700 C C . GLY A 1 212 ? 11.111 1.837 -29.704 1.00 88.56 212 GLY A C 1
ATOM 1701 O O . GLY A 1 212 ? 11.983 1.033 -29.379 1.00 88.56 212 GLY A O 1
ATOM 1702 N N . LEU A 1 213 ? 10.190 2.276 -28.844 1.00 92.81 213 LEU A N 1
ATOM 1703 C CA . LEU A 1 213 ? 10.163 1.913 -27.425 1.00 92.81 213 LEU A CA 1
ATOM 1704 C C . LEU A 1 213 ? 9.081 0.876 -27.118 1.00 92.81 213 LEU A C 1
ATOM 1706 O O . LEU A 1 213 ? 8.048 0.822 -27.787 1.00 92.81 213 LEU A O 1
ATOM 1710 N N . TYR A 1 214 ? 9.291 0.112 -26.052 1.00 94.19 214 TYR A N 1
ATOM 1711 C CA . TYR A 1 214 ? 8.250 -0.625 -25.337 1.00 94.19 214 TYR A CA 1
ATOM 1712 C C . TYR A 1 214 ? 8.540 -0.596 -23.829 1.00 94.19 214 TYR A C 1
ATOM 1714 O O . TYR A 1 214 ? 9.674 -0.349 -23.416 1.00 94.19 214 TYR A O 1
ATOM 1722 N N . VAL A 1 215 ? 7.527 -0.833 -22.995 1.00 94.69 215 VAL A N 1
ATOM 1723 C CA . VAL A 1 215 ? 7.708 -0.978 -21.545 1.00 94.69 215 VAL A CA 1
ATOM 1724 C C . VAL A 1 215 ? 8.281 -2.362 -21.269 1.00 94.69 215 VAL A C 1
ATOM 1726 O O . VAL A 1 215 ? 7.614 -3.368 -21.499 1.00 94.69 215 VAL A O 1
ATOM 1729 N N . SER A 1 216 ? 9.510 -2.420 -20.767 1.00 94.25 216 SER A N 1
ATOM 1730 C CA . SER A 1 216 ? 10.155 -3.683 -20.411 1.00 94.25 216 SER A CA 1
ATOM 1731 C C . SER A 1 216 ? 9.785 -4.129 -19.002 1.00 94.25 216 SER A C 1
ATOM 1733 O O . SER A 1 216 ? 9.613 -5.324 -18.763 1.00 94.25 216 SER A O 1
ATOM 1735 N N . LYS A 1 217 ? 9.665 -3.177 -18.068 1.00 93.31 217 LYS A N 1
ATOM 1736 C CA . LYS A 1 217 ? 9.445 -3.471 -16.652 1.00 93.31 217 LYS A CA 1
ATOM 1737 C C . LYS A 1 217 ? 8.745 -2.329 -15.924 1.00 93.31 217 LYS A C 1
ATOM 1739 O O . LYS A 1 217 ? 8.978 -1.161 -16.236 1.00 93.31 217 LYS A O 1
ATOM 1744 N N . VAL A 1 218 ? 7.940 -2.656 -14.913 1.00 93.69 218 VAL A N 1
ATOM 1745 C CA . VAL A 1 218 ? 7.358 -1.669 -13.993 1.00 93.69 218 VAL A CA 1
ATOM 1746 C C . VAL A 1 218 ? 7.610 -2.113 -12.563 1.00 93.69 218 VAL A C 1
ATOM 1748 O O . VAL A 1 218 ? 7.050 -3.105 -12.109 1.00 93.69 218 VAL A O 1
ATOM 1751 N N . ILE A 1 219 ? 8.431 -1.361 -11.839 1.00 91.81 219 ILE A N 1
ATOM 1752 C CA . ILE A 1 219 ? 8.758 -1.641 -10.441 1.00 91.81 219 ILE A CA 1
ATOM 1753 C C . ILE A 1 219 ? 8.023 -0.638 -9.566 1.00 91.81 219 ILE A C 1
ATOM 1755 O O . ILE A 1 219 ? 8.130 0.566 -9.783 1.00 91.81 219 ILE A O 1
ATOM 1759 N N . HIS A 1 220 ? 7.291 -1.126 -8.572 1.00 89.88 220 HIS A N 1
ATOM 1760 C CA . HIS A 1 220 ? 6.613 -0.301 -7.582 1.00 89.88 220 HIS A CA 1
ATOM 1761 C C . HIS A 1 220 ? 7.008 -0.739 -6.182 1.00 89.88 220 HIS A C 1
ATOM 1763 O O . HIS A 1 220 ? 6.870 -1.908 -5.828 1.00 89.88 220 HIS A O 1
ATOM 1769 N N . LYS A 1 221 ? 7.466 0.207 -5.369 1.00 89.19 221 LYS A N 1
ATOM 1770 C CA . LYS A 1 221 ? 7.843 -0.031 -3.983 1.00 89.19 221 LYS A CA 1
ATOM 1771 C C . LYS A 1 221 ? 7.077 0.919 -3.082 1.00 89.19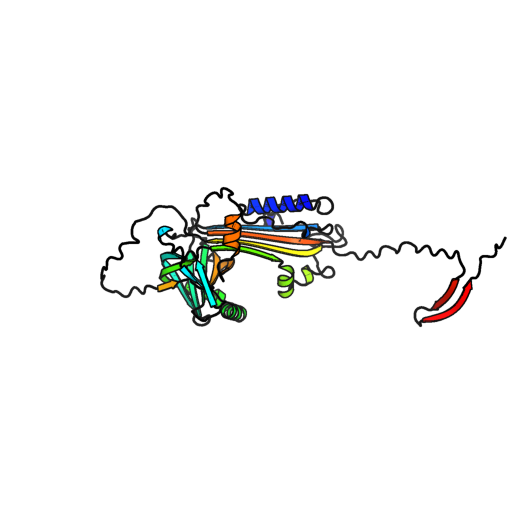 221 LYS A C 1
ATOM 1773 O O . LYS A 1 221 ? 7.009 2.108 -3.371 1.00 89.19 221 LYS A O 1
ATOM 1778 N N . ALA A 1 222 ? 6.517 0.395 -2.003 1.00 84.19 222 ALA A N 1
ATOM 1779 C CA . ALA A 1 222 ? 5.721 1.150 -1.052 1.00 84.19 222 ALA A CA 1
ATOM 1780 C C . ALA A 1 222 ? 6.110 0.802 0.382 1.00 84.19 222 ALA A C 1
ATOM 1782 O O . ALA A 1 222 ? 6.536 -0.313 0.689 1.00 84.19 222 ALA A O 1
ATOM 1783 N N . PHE A 1 223 ? 5.932 1.772 1.260 1.00 87.81 223 PHE A N 1
ATOM 1784 C CA . PHE A 1 223 ? 6.240 1.694 2.670 1.00 87.81 223 PHE A CA 1
ATOM 1785 C C . PHE A 1 223 ? 5.165 2.424 3.469 1.00 87.81 223 PHE A C 1
ATOM 1787 O O . PHE A 1 223 ? 4.671 3.468 3.039 1.00 87.81 223 PHE A O 1
ATOM 1794 N N . ILE A 1 224 ? 4.834 1.894 4.643 1.00 86.44 224 ILE A N 1
ATOM 1795 C CA . ILE A 1 224 ? 3.964 2.552 5.613 1.00 86.44 224 ILE A CA 1
ATOM 1796 C C . ILE A 1 224 ? 4.428 2.260 7.043 1.00 86.44 224 ILE A C 1
ATOM 1798 O O . ILE A 1 224 ? 4.806 1.134 7.367 1.00 86.44 224 ILE A O 1
ATOM 1802 N N . ASP A 1 225 ? 4.368 3.274 7.894 1.00 89.31 225 ASP A N 1
ATOM 1803 C CA . ASP A 1 225 ? 4.598 3.238 9.334 1.00 89.31 225 ASP A CA 1
ATOM 1804 C C . ASP A 1 225 ? 3.391 3.890 10.023 1.00 89.31 225 ASP A C 1
ATOM 1806 O O . ASP A 1 225 ? 3.040 5.033 9.730 1.00 89.31 225 ASP A O 1
ATOM 1810 N N . VAL A 1 226 ? 2.716 3.144 10.893 1.00 90.62 226 VAL A N 1
ATOM 1811 C CA . VAL A 1 226 ? 1.547 3.580 11.662 1.00 90.62 226 VAL A CA 1
ATOM 1812 C C . VAL A 1 226 ? 1.880 3.459 13.141 1.00 90.62 226 VAL A C 1
ATOM 1814 O O . VAL A 1 226 ? 2.126 2.354 13.629 1.00 90.62 226 VAL A O 1
ATOM 1817 N N . ASN A 1 227 ? 1.852 4.584 13.856 1.00 89.94 227 ASN A N 1
ATOM 1818 C CA . ASN A 1 227 ? 2.223 4.683 15.265 1.00 89.94 227 ASN A CA 1
ATOM 1819 C C . ASN A 1 227 ? 1.299 5.641 16.048 1.00 89.94 227 ASN A C 1
ATOM 1821 O O . ASN A 1 227 ? 0.287 6.128 15.540 1.00 89.94 227 ASN A O 1
ATOM 1825 N N . GLU A 1 228 ? 1.624 5.878 17.318 1.00 86.50 228 GLU A N 1
ATOM 1826 C CA . GLU A 1 228 ? 0.788 6.609 18.267 1.00 86.50 228 GLU A CA 1
ATOM 1827 C C . GLU A 1 228 ? 0.760 8.129 18.043 1.00 86.50 228 GLU A C 1
ATOM 1829 O O . GLU A 1 228 ? -0.203 8.805 18.422 1.00 86.50 228 GLU A O 1
ATOM 1834 N N . LYS A 1 229 ? 1.830 8.691 17.471 1.00 78.06 229 LYS A N 1
ATOM 1835 C CA . LYS A 1 229 ? 2.277 10.040 17.815 1.00 78.06 229 LYS A CA 1
ATOM 1836 C C . LYS A 1 229 ? 1.388 11.185 17.345 1.00 78.06 229 LYS A C 1
ATOM 1838 O O . LYS A 1 229 ? 0.961 11.289 16.193 1.00 78.06 229 LYS A O 1
ATOM 1843 N N . GLY A 1 230 ? 1.230 12.133 18.275 1.00 46.62 230 GLY A N 1
ATOM 1844 C CA . GLY A 1 230 ? 2.151 13.273 18.421 1.00 46.62 230 GLY A CA 1
ATOM 1845 C C . GLY A 1 230 ? 2.016 13.986 19.781 1.00 46.62 230 GLY A C 1
ATOM 1846 O O . GLY A 1 230 ? 0.983 13.911 20.425 1.00 46.62 230 GLY A O 1
ATOM 1847 N N . SER A 1 231 ? 3.113 14.625 20.190 1.00 26.50 231 SER A N 1
ATOM 1848 C CA . SER A 1 231 ? 3.396 15.375 21.429 1.00 26.50 231 SER A CA 1
ATOM 1849 C C . SER A 1 231 ? 2.935 14.802 22.782 1.00 26.50 231 SER A C 1
ATOM 1851 O O . SER A 1 231 ? 1.756 14.653 23.091 1.00 26.50 231 SER A O 1
ATOM 1853 N N . GLU A 1 232 ? 3.925 14.624 23.651 1.00 35.44 232 GLU A N 1
ATOM 1854 C CA . GLU A 1 232 ? 3.846 14.224 25.054 1.00 35.44 232 GLU A CA 1
ATOM 1855 C C . GLU A 1 232 ? 3.208 15.323 25.931 1.00 35.44 232 GLU A C 1
ATOM 1857 O O . GLU A 1 232 ? 3.885 16.005 26.688 1.00 35.44 232 GLU A O 1
ATOM 1862 N N . ALA A 1 233 ? 1.903 15.572 25.810 1.00 33.12 233 ALA A N 1
ATOM 1863 C CA . ALA A 1 233 ? 1.189 16.442 26.751 1.00 33.12 233 ALA A CA 1
ATOM 1864 C C . ALA A 1 233 ? -0.335 16.275 26.655 1.00 33.12 233 ALA A C 1
ATOM 1866 O O . ALA A 1 233 ? -0.999 17.056 25.983 1.00 33.12 233 ALA A O 1
ATOM 1867 N N . ALA A 1 234 ? -0.907 15.300 27.372 1.00 26.72 234 ALA A N 1
ATOM 1868 C CA . ALA A 1 234 ? -2.211 15.464 28.028 1.00 26.72 234 ALA A CA 1
ATOM 1869 C C . ALA A 1 234 ? -2.556 14.277 28.940 1.00 26.72 234 ALA A C 1
ATOM 1871 O O . ALA A 1 234 ? -2.861 13.179 28.501 1.00 26.72 234 ALA A O 1
ATOM 1872 N N . ALA A 1 235 ? -2.588 14.583 30.236 1.00 29.58 235 ALA A N 1
ATOM 1873 C CA . ALA A 1 235 ? -3.537 14.069 31.217 1.00 29.58 235 ALA A CA 1
ATOM 1874 C C . ALA A 1 235 ? -3.534 12.563 31.516 1.00 29.58 235 ALA A C 1
ATOM 1876 O O . ALA A 1 235 ? -4.302 11.789 30.971 1.00 29.58 235 ALA A O 1
ATOM 1877 N N . THR A 1 236 ? -2.768 12.157 32.533 1.00 29.95 236 THR A N 1
ATOM 1878 C CA . THR A 1 236 ? -3.271 11.449 33.735 1.00 29.95 236 THR A CA 1
ATOM 1879 C C . THR A 1 236 ? -4.803 11.303 33.809 1.00 29.95 236 THR A C 1
ATOM 1881 O O . THR A 1 236 ? -5.472 12.010 34.557 1.00 29.95 236 THR A O 1
ATOM 1884 N N . THR A 1 237 ? -5.412 10.412 33.027 1.00 35.97 237 THR A N 1
ATOM 1885 C CA . THR A 1 237 ? -6.832 10.044 33.188 1.00 35.97 237 THR A CA 1
ATOM 1886 C C . THR A 1 237 ? -7.139 8.633 32.671 1.00 35.97 237 THR A C 1
ATOM 1888 O O . THR A 1 237 ? -8.298 8.265 32.549 1.00 35.97 237 THR A O 1
ATOM 1891 N N . ALA A 1 238 ? -6.126 7.792 32.436 1.00 31.38 238 ALA A N 1
ATOM 1892 C CA . ALA A 1 238 ? -6.341 6.388 32.064 1.00 31.38 238 ALA A CA 1
ATOM 1893 C C . ALA A 1 238 ? -6.488 5.435 33.276 1.00 31.38 238 ALA A C 1
ATOM 1895 O O . ALA A 1 238 ? -7.020 4.341 33.134 1.00 31.38 238 ALA A O 1
ATOM 1896 N N . ILE A 1 239 ? -6.103 5.848 34.496 1.00 32.97 239 ILE A N 1
ATOM 1897 C CA . ILE A 1 239 ? -6.153 4.991 35.707 1.00 32.97 239 ILE A CA 1
ATOM 1898 C C . ILE A 1 239 ? -7.087 5.576 36.781 1.00 32.97 239 ILE A C 1
ATOM 1900 O O . ILE A 1 239 ? -6.802 5.582 37.974 1.00 32.97 239 ILE A O 1
ATOM 1904 N N . ARG A 1 240 ? -8.241 6.104 36.367 1.00 30.12 240 ARG A N 1
ATOM 1905 C CA . ARG A 1 240 ? -9.385 6.330 37.267 1.00 30.12 240 ARG A CA 1
ATOM 1906 C C . ARG A 1 240 ? -10.683 5.912 36.582 1.00 30.12 240 ARG A C 1
ATOM 1908 O O . ARG A 1 240 ? -11.642 6.669 36.496 1.00 30.12 240 ARG A O 1
ATOM 1915 N N . LEU A 1 241 ? -10.752 4.638 36.200 1.00 35.94 241 LEU A N 1
ATOM 1916 C CA . LEU A 1 241 ? -12.014 3.893 36.203 1.00 35.94 241 LEU A CA 1
ATOM 1917 C C . LEU A 1 241 ? -12.447 3.642 37.662 1.00 35.94 241 LEU A C 1
ATOM 1919 O O . LEU A 1 241 ? -12.680 2.516 38.091 1.00 35.94 241 LEU A O 1
ATOM 1923 N N . THR A 1 242 ? -12.554 4.701 38.469 1.00 32.19 242 THR A N 1
ATOM 1924 C CA . THR A 1 242 ? -13.416 4.648 39.642 1.00 32.19 242 THR A CA 1
ATOM 1925 C C . THR A 1 242 ? -14.831 4.570 39.105 1.00 32.19 242 THR A C 1
ATOM 1927 O O . THR A 1 242 ? -15.290 5.491 38.433 1.00 32.19 242 THR A O 1
ATOM 1930 N N . LYS A 1 243 ? -15.502 3.451 39.400 1.00 40.69 243 LYS A N 1
ATOM 1931 C CA . LYS A 1 243 ? -16.953 3.260 39.316 1.00 40.69 243 LYS A CA 1
ATOM 1932 C C . LYS A 1 243 ? -17.685 4.571 39.628 1.00 40.69 243 LYS A C 1
ATOM 1934 O O . LYS A 1 243 ? -17.985 4.868 40.780 1.00 40.69 243 LYS A O 1
ATOM 1939 N N . ARG A 1 244 ? -17.999 5.358 38.604 1.00 36.78 244 ARG A N 1
ATOM 1940 C CA . ARG A 1 244 ? -18.995 6.418 38.680 1.00 36.78 244 ARG A CA 1
ATOM 1941 C C . ARG A 1 244 ? -20.157 5.939 37.840 1.00 36.78 244 ARG A C 1
ATOM 1943 O O . ARG A 1 244 ? -20.148 6.066 36.622 1.00 36.78 244 ARG A O 1
ATOM 1950 N N . ARG A 1 245 ? -21.141 5.357 38.531 1.00 45.09 245 ARG A N 1
ATOM 1951 C CA . ARG A 1 245 ? -22.523 5.272 38.056 1.00 45.09 245 ARG A CA 1
ATOM 1952 C C . ARG A 1 245 ? -22.956 6.698 37.710 1.00 45.09 245 ARG A C 1
ATOM 1954 O O . ARG A 1 245 ? -23.344 7.456 38.592 1.00 45.09 245 ARG A O 1
ATOM 1961 N N . ARG A 1 246 ? -22.812 7.090 36.448 1.00 41.22 246 ARG A N 1
ATOM 1962 C CA . ARG A 1 246 ? -23.599 8.181 35.881 1.00 41.22 246 ARG A CA 1
ATOM 1963 C C . ARG A 1 246 ? -24.856 7.542 35.311 1.00 41.22 246 ARG A C 1
ATOM 1965 O O . ARG A 1 246 ? -24.765 6.476 34.707 1.00 41.22 246 ARG A O 1
ATOM 1972 N N . LEU A 1 247 ? -26.000 8.158 35.608 1.00 40.00 247 LEU A N 1
ATOM 1973 C CA . LEU A 1 247 ? -27.307 7.832 35.044 1.00 40.00 247 LEU A CA 1
ATOM 1974 C C . LEU A 1 247 ? -27.141 7.466 33.565 1.00 40.00 247 LEU A C 1
ATOM 1976 O O . LEU A 1 247 ? -26.615 8.266 32.792 1.00 40.00 247 LEU A O 1
ATOM 1980 N N . ALA A 1 248 ? -27.532 6.243 33.219 1.00 43.09 248 ALA A N 1
ATOM 1981 C CA . ALA A 1 248 ? -27.523 5.746 31.858 1.00 43.09 248 ALA A CA 1
ATOM 1982 C C . ALA A 1 248 ? -28.573 6.520 31.053 1.00 43.09 248 ALA A C 1
ATOM 1984 O O . ALA A 1 248 ? -29.758 6.211 31.109 1.00 43.09 248 ALA A O 1
ATOM 1985 N N . SER A 1 249 ? -28.138 7.560 30.352 1.00 45.59 249 SER A N 1
ATOM 1986 C CA . SER A 1 249 ? -28.699 7.864 29.043 1.00 45.59 249 SER A CA 1
ATOM 1987 C C . SER A 1 249 ? -27.866 7.107 28.008 1.00 45.59 249 SER A C 1
ATOM 1989 O O . SER A 1 249 ? -26.650 6.979 28.161 1.00 45.59 249 SER A O 1
ATOM 1991 N N . ASP A 1 250 ? -28.542 6.542 27.013 1.00 52.81 250 ASP A N 1
ATOM 1992 C CA . ASP A 1 250 ? -28.098 5.520 26.057 1.00 52.81 250 ASP A CA 1
ATOM 1993 C C . ASP A 1 250 ? -26.909 5.907 25.146 1.00 52.81 250 ASP A C 1
ATOM 1995 O O . ASP A 1 250 ? -27.012 5.899 23.919 1.00 52.81 250 ASP A O 1
ATOM 1999 N N . ILE A 1 251 ? -25.740 6.236 25.704 1.00 56.12 251 ILE A N 1
ATOM 2000 C CA . ILE A 1 251 ? -24.510 6.384 24.917 1.00 56.12 251 ILE A CA 1
ATOM 2001 C C . ILE A 1 251 ? -24.021 4.976 24.563 1.00 56.12 251 ILE A C 1
ATOM 2003 O O . ILE A 1 251 ? -23.367 4.302 25.362 1.00 56.12 251 ILE A O 1
ATOM 2007 N N . LYS A 1 252 ? -24.372 4.516 23.358 1.00 68.38 252 LYS A N 1
ATOM 2008 C CA . LYS A 1 252 ? -23.895 3.253 22.789 1.00 68.38 252 LYS A CA 1
ATOM 2009 C C . LYS A 1 252 ? -22.392 3.360 22.523 1.00 68.38 252 LYS A C 1
ATOM 2011 O O . LYS A 1 252 ? -21.968 3.867 21.493 1.00 68.38 252 LYS A O 1
ATOM 2016 N N . LEU A 1 253 ? -21.587 2.886 23.466 1.00 82.56 253 LEU A N 1
ATOM 2017 C CA . LEU A 1 253 ? -20.145 2.761 23.291 1.00 82.56 253 LEU A CA 1
ATOM 2018 C C . LEU A 1 253 ? -19.860 1.606 22.320 1.00 82.56 253 LEU A C 1
ATOM 2020 O O . LEU A 1 253 ? -20.250 0.468 22.590 1.00 82.56 253 LEU A O 1
ATOM 2024 N N . VAL A 1 254 ? -19.213 1.891 21.190 1.00 92.94 254 VAL A N 1
ATOM 2025 C CA . VAL A 1 254 ? -18.898 0.879 20.172 1.00 92.94 254 VAL A CA 1
ATOM 2026 C C . VAL A 1 254 ? -17.451 0.427 20.339 1.00 92.94 254 VAL A C 1
ATOM 2028 O O . VAL A 1 254 ? -16.524 1.230 20.272 1.00 92.94 254 VAL A O 1
ATOM 2031 N N . GLU A 1 255 ? -17.241 -0.870 20.548 1.00 95.25 255 GLU A N 1
ATOM 2032 C CA . GLU A 1 255 ? -15.901 -1.453 20.519 1.00 95.25 255 GLU A CA 1
ATOM 2033 C C . GLU A 1 255 ? -15.482 -1.723 19.069 1.00 95.25 255 GLU A C 1
ATOM 2035 O O . GLU A 1 255 ? -16.112 -2.511 18.362 1.00 95.25 255 GLU A O 1
ATOM 2040 N N . PHE A 1 256 ? -14.405 -1.074 18.626 1.00 97.38 256 PHE A N 1
ATOM 2041 C CA . PHE A 1 256 ? -13.803 -1.294 17.315 1.00 97.38 256 PHE A CA 1
ATOM 2042 C C . PHE A 1 256 ? -12.370 -1.784 17.506 1.00 97.38 256 PHE A C 1
ATOM 2044 O O . PHE A 1 256 ? -11.409 -1.011 17.568 1.00 97.38 256 PHE A O 1
ATOM 2051 N N . LYS A 1 257 ? -12.251 -3.104 17.664 1.00 97.75 257 LYS A N 1
ATOM 2052 C CA . LYS A 1 257 ? -10.993 -3.785 17.959 1.00 97.75 257 LYS A CA 1
ATOM 2053 C C . LYS A 1 257 ? -10.405 -4.428 16.705 1.00 97.75 257 LYS A C 1
ATOM 2055 O O . LYS A 1 257 ? -10.917 -5.436 16.218 1.00 97.75 257 LYS A O 1
ATOM 2060 N N . VAL A 1 258 ? -9.322 -3.845 16.195 1.00 97.69 258 VAL A N 1
ATOM 2061 C CA . VAL A 1 258 ? -8.617 -4.293 14.985 1.00 97.69 258 VAL A CA 1
ATOM 2062 C C . VAL A 1 258 ? -7.571 -5.355 15.361 1.00 97.69 258 VAL A C 1
ATOM 2064 O O . VAL A 1 258 ? -6.368 -5.126 15.323 1.00 97.69 258 VAL A O 1
ATOM 2067 N N . ASP A 1 259 ? -8.036 -6.529 15.787 1.00 96.19 259 ASP A N 1
ATOM 2068 C CA . ASP A 1 259 ? -7.210 -7.647 16.279 1.00 96.19 259 ASP A CA 1
ATOM 2069 C C . ASP A 1 259 ? -7.146 -8.841 15.313 1.00 96.19 259 ASP A C 1
ATOM 2071 O O . ASP A 1 259 ? -6.899 -9.974 15.721 1.00 96.19 259 ASP A O 1
ATOM 2075 N N . ARG A 1 260 ? -7.418 -8.597 14.031 1.00 95.62 260 ARG A N 1
ATOM 2076 C CA . ARG A 1 260 ? -7.482 -9.601 12.959 1.00 95.62 260 ARG A CA 1
ATOM 2077 C C . ARG A 1 260 ? -7.274 -8.936 11.595 1.00 95.62 260 ARG A C 1
ATOM 2079 O O . ARG A 1 260 ? -7.350 -7.706 11.538 1.00 95.62 260 ARG A O 1
ATOM 2086 N N . PRO A 1 261 ? -7.036 -9.698 10.509 1.00 96.38 261 PRO A N 1
ATOM 2087 C CA . PRO A 1 261 ? -6.750 -9.142 9.199 1.00 96.38 261 PRO A CA 1
ATOM 2088 C C . PRO A 1 261 ? -7.737 -8.069 8.745 1.00 96.38 261 PRO A C 1
ATOM 2090 O O . PRO A 1 261 ? -8.950 -8.260 8.815 1.00 96.38 261 PRO A O 1
ATOM 2093 N N . PHE A 1 262 ? -7.205 -6.950 8.259 1.00 96.44 262 PHE A N 1
ATOM 2094 C CA . PHE A 1 262 ? -7.986 -5.784 7.851 1.00 96.44 262 PHE A CA 1
ATOM 2095 C C . PHE A 1 262 ? -7.395 -5.119 6.607 1.00 96.44 262 PHE A C 1
ATOM 2097 O O . PHE A 1 262 ? -6.207 -5.269 6.307 1.00 96.44 262 PHE A O 1
ATOM 2104 N N . ILE A 1 263 ? -8.233 -4.364 5.897 1.00 95.75 263 ILE A N 1
ATOM 2105 C CA . ILE A 1 263 ? -7.810 -3.467 4.816 1.00 95.75 263 ILE A CA 1
ATOM 2106 C C . ILE A 1 263 ? -7.661 -2.073 5.410 1.00 95.75 263 ILE A C 1
ATOM 2108 O O . ILE A 1 263 ? -8.501 -1.638 6.201 1.00 95.75 263 ILE A O 1
ATOM 2112 N N . PHE A 1 264 ? -6.619 -1.360 5.005 1.00 94.50 264 PHE A N 1
ATOM 2113 C CA . PHE A 1 264 ? -6.460 0.050 5.321 1.00 94.50 264 PHE A CA 1
ATOM 2114 C C . PHE A 1 264 ? -6.279 0.894 4.064 1.00 94.50 264 PHE A C 1
ATOM 2116 O O . PHE A 1 264 ? -5.837 0.407 3.017 1.00 94.50 264 PHE A O 1
ATOM 2123 N N . MET A 1 265 ? -6.627 2.175 4.177 1.00 94.56 265 MET A N 1
ATOM 2124 C CA . MET A 1 265 ? -6.434 3.171 3.127 1.00 94.56 265 MET A CA 1
ATOM 2125 C C . MET A 1 265 ? -6.050 4.523 3.721 1.00 94.56 265 MET A C 1
ATOM 2127 O O . MET A 1 265 ? -6.647 4.942 4.708 1.00 94.56 265 MET A O 1
ATOM 2131 N N . ILE A 1 266 ? -5.124 5.232 3.079 1.00 92.88 266 ILE A N 1
ATOM 2132 C CA . ILE A 1 266 ? -4.931 6.674 3.269 1.00 92.88 266 ILE A CA 1
ATOM 2133 C C . ILE A 1 266 ? -5.581 7.355 2.070 1.00 92.88 266 ILE A C 1
ATOM 2135 O O . ILE A 1 266 ? -5.145 7.155 0.931 1.00 92.88 266 ILE A O 1
ATOM 2139 N N . ARG A 1 267 ? -6.634 8.132 2.323 1.00 92.38 267 ARG A N 1
ATOM 2140 C CA . ARG A 1 267 ? -7.402 8.828 1.284 1.00 92.38 267 ARG A CA 1
ATOM 2141 C C . ARG A 1 267 ? -7.657 10.283 1.649 1.00 92.38 267 ARG A C 1
ATOM 2143 O O . ARG A 1 267 ? -7.677 10.631 2.827 1.00 92.38 267 ARG A O 1
ATOM 2150 N N . GLU A 1 268 ? -7.883 11.108 0.639 1.00 90.75 268 GLU A N 1
ATOM 2151 C CA . GLU A 1 268 ? -8.521 12.417 0.794 1.00 90.75 268 GLU A CA 1
ATOM 2152 C C . GLU A 1 268 ? -10.042 12.208 0.786 1.00 90.75 268 GLU A C 1
ATOM 2154 O O . GLU A 1 268 ? -10.567 11.547 -0.114 1.00 90.75 268 GLU A O 1
ATOM 2159 N N . SER A 1 269 ? -10.737 12.677 1.825 1.00 87.44 269 SER A N 1
ATOM 2160 C CA . SER A 1 269 ? -12.115 12.261 2.098 1.00 87.44 269 SER A CA 1
ATOM 2161 C C . SER A 1 269 ? -13.186 12.982 1.282 1.00 87.44 269 SER A C 1
ATOM 2163 O O . SER A 1 269 ? -14.260 12.414 1.107 1.00 87.44 269 SER A O 1
ATOM 2165 N N . HIS A 1 270 ? -12.927 14.176 0.737 1.00 83.62 270 HIS A N 1
ATOM 2166 C CA . HIS A 1 270 ? -13.930 14.902 -0.052 1.00 83.62 270 HIS A CA 1
ATOM 2167 C C . HIS A 1 270 ? -14.127 14.275 -1.435 1.00 83.62 270 HIS A C 1
ATOM 2169 O O . HIS A 1 270 ? -15.260 14.083 -1.869 1.00 83.62 270 HIS A O 1
ATOM 2175 N N . ASN A 1 271 ? -13.033 13.929 -2.120 1.00 82.56 271 ASN A N 1
ATOM 2176 C CA . ASN A 1 271 ? -13.072 13.346 -3.465 1.00 82.56 271 ASN A CA 1
ATOM 2177 C C . ASN A 1 271 ? -12.860 11.826 -3.471 1.00 82.56 271 ASN A C 1
ATOM 2179 O O . ASN A 1 271 ? -12.841 11.215 -4.538 1.00 82.56 271 ASN A O 1
ATOM 2183 N N . ASN A 1 272 ? -12.672 11.210 -2.299 1.00 84.00 272 ASN A N 1
ATOM 2184 C CA . ASN A 1 272 ? -12.367 9.784 -2.143 1.00 84.00 272 ASN A CA 1
ATOM 2185 C C . ASN A 1 272 ? -11.147 9.320 -2.950 1.00 84.00 272 ASN A C 1
ATOM 2187 O O . ASN A 1 272 ? -11.097 8.192 -3.446 1.00 84.00 272 ASN A O 1
ATOM 2191 N N . ILE A 1 273 ? -10.137 10.185 -3.065 1.00 87.44 273 ILE A N 1
ATOM 2192 C CA . ILE A 1 273 ? -8.890 9.854 -3.754 1.00 87.44 273 ILE A CA 1
ATOM 2193 C C . ILE A 1 273 ? -8.016 9.043 -2.800 1.00 87.44 273 ILE A C 1
ATOM 2195 O O . ILE A 1 273 ? -7.528 9.563 -1.795 1.00 87.44 273 ILE A O 1
ATOM 2199 N N . THR A 1 274 ? -7.806 7.769 -3.122 1.00 88.31 274 THR A N 1
ATOM 2200 C CA . THR A 1 274 ? -6.921 6.876 -2.367 1.00 88.31 274 THR A CA 1
ATOM 2201 C C . THR A 1 274 ? -5.476 7.053 -2.818 1.00 88.31 274 THR A C 1
ATOM 2203 O O . THR A 1 274 ? -5.162 6.873 -3.991 1.00 88.31 274 THR A O 1
ATOM 2206 N N . PHE A 1 275 ? -4.591 7.354 -1.869 1.00 87.25 275 PHE A N 1
ATOM 2207 C CA . PHE A 1 275 ? -3.149 7.488 -2.098 1.00 87.25 275 PHE A CA 1
ATOM 2208 C C . PHE A 1 275 ? -2.397 6.209 -1.741 1.00 87.25 275 PHE A C 1
ATOM 2210 O O . PHE A 1 275 ? -1.499 5.791 -2.465 1.00 87.25 275 PHE A O 1
ATOM 2217 N N . PHE A 1 276 ? -2.794 5.568 -0.641 1.00 88.44 276 PHE A N 1
ATOM 2218 C CA . PHE A 1 276 ? -2.226 4.300 -0.196 1.00 88.44 276 PHE A CA 1
ATOM 2219 C C . PHE A 1 276 ? -3.346 3.339 0.164 1.00 88.44 276 PHE A C 1
ATOM 2221 O O . PHE A 1 276 ? -4.337 3.737 0.773 1.00 88.44 276 PHE A O 1
ATOM 2228 N N . SER A 1 277 ? -3.168 2.066 -0.167 1.00 91.31 277 SER A N 1
ATOM 2229 C CA . SER A 1 277 ? -4.033 0.989 0.297 1.00 91.31 277 SER A CA 1
ATOM 2230 C C . SER A 1 277 ? -3.214 -0.272 0.517 1.00 91.31 277 SER A C 1
ATOM 2232 O O . SER A 1 277 ? -2.233 -0.519 -0.184 1.00 91.31 277 SER A O 1
ATOM 2234 N N . GLY A 1 278 ? -3.615 -1.065 1.500 1.00 89.44 278 GLY A N 1
ATOM 2235 C CA . GLY A 1 278 ? -2.982 -2.339 1.779 1.00 89.44 278 GLY A CA 1
ATOM 2236 C C . GLY A 1 278 ? -3.834 -3.212 2.682 1.00 89.44 278 GLY A C 1
ATOM 2237 O O . GLY A 1 278 ? -4.877 -2.793 3.190 1.00 89.44 278 GLY A O 1
ATOM 2238 N N . LYS A 1 279 ? -3.359 -4.439 2.888 1.00 92.06 279 LYS A N 1
ATOM 2239 C CA . LYS A 1 279 ? -3.926 -5.384 3.846 1.00 92.06 279 LYS A CA 1
ATOM 2240 C C . LYS A 1 279 ? -2.896 -5.761 4.892 1.00 92.06 279 LYS A C 1
ATOM 2242 O O . LYS A 1 279 ? -1.774 -6.130 4.552 1.00 92.06 279 LYS A O 1
ATOM 2247 N N . PHE A 1 280 ? -3.289 -5.683 6.153 1.00 91.00 280 PHE A N 1
ATOM 2248 C CA . PHE A 1 280 ? -2.477 -6.146 7.267 1.00 91.00 280 PHE A CA 1
ATOM 2249 C C . PHE A 1 280 ? -2.961 -7.542 7.658 1.00 91.00 280 PHE A C 1
ATOM 2251 O O . PHE A 1 280 ? -4.117 -7.704 8.044 1.00 91.00 280 PHE A O 1
ATOM 2258 N N . LEU A 1 281 ? -2.104 -8.555 7.505 1.00 89.88 281 LEU A N 1
ATOM 2259 C CA . LEU A 1 281 ? -2.455 -9.966 7.735 1.00 89.88 281 LEU A CA 1
ATOM 2260 C C . LEU A 1 281 ? -1.846 -10.535 9.017 1.00 89.88 281 LEU A C 1
ATOM 2262 O O . LEU A 1 281 ? -2.448 -11.405 9.641 1.00 89.88 281 LEU A O 1
ATOM 2266 N N . SER A 1 282 ? -0.646 -10.073 9.361 1.00 82.00 282 SER A N 1
ATOM 2267 C CA . SER A 1 282 ? 0.135 -10.466 10.531 1.00 82.00 282 SER A CA 1
ATOM 2268 C C . SER A 1 282 ? 1.359 -9.557 10.660 1.00 82.00 282 SER A C 1
ATOM 2270 O O . SER A 1 282 ? 1.690 -8.807 9.735 1.00 82.00 282 SER A O 1
ATOM 2272 N N . VAL A 1 283 ? 2.059 -9.632 11.796 1.00 70.00 283 VAL A N 1
ATOM 2273 C CA . VAL A 1 283 ? 3.365 -8.976 11.956 1.00 70.00 283 VAL A CA 1
ATOM 2274 C C . VAL A 1 283 ? 4.414 -9.749 11.150 1.00 70.00 283 VAL A C 1
ATOM 2276 O O . VAL A 1 283 ? 4.631 -10.932 11.422 1.00 70.00 283 VAL A O 1
ATOM 2279 N N . PRO A 1 284 ? 5.119 -9.124 10.189 1.00 56.50 284 PRO A N 1
ATOM 2280 C CA . PRO A 1 284 ? 6.179 -9.809 9.460 1.00 56.50 284 PRO A CA 1
ATOM 2281 C C . PRO A 1 284 ? 7.311 -10.239 10.408 1.00 56.50 284 PRO A C 1
ATOM 2283 O O . PRO A 1 284 ? 7.872 -9.412 11.124 1.00 56.50 284 PRO A O 1
ATOM 2286 N N . LEU A 1 285 ? 7.739 -11.508 10.359 1.00 46.97 285 LEU A N 1
ATOM 2287 C CA . LEU A 1 285 ? 8.904 -12.015 11.116 1.00 46.97 285 LEU A CA 1
ATOM 2288 C C . LEU A 1 285 ? 10.203 -11.223 10.843 1.00 46.97 285 LEU A C 1
ATOM 2290 O O . LEU A 1 285 ? 11.123 -11.213 11.664 1.00 46.97 285 LEU A O 1
ATOM 2294 N N . SER A 1 286 ? 10.295 -10.538 9.697 1.00 44.75 286 SER A N 1
ATOM 2295 C CA . SER A 1 286 ? 11.411 -9.651 9.344 1.00 44.75 286 SER A CA 1
ATOM 2296 C C . SER A 1 286 ? 11.542 -8.436 10.270 1.00 44.75 286 SER A C 1
ATOM 2298 O O . SER A 1 286 ? 12.643 -7.891 10.383 1.00 44.75 286 SER A O 1
ATOM 2300 N N . TYR A 1 287 ? 10.470 -8.065 10.980 1.00 45.66 287 TYR A N 1
ATOM 2301 C CA . TYR A 1 287 ? 10.447 -6.976 11.957 1.00 45.66 287 TYR A CA 1
ATOM 2302 C C . TYR A 1 287 ? 11.499 -7.180 13.060 1.00 45.66 287 TYR A C 1
ATOM 2304 O O . TYR A 1 287 ? 12.262 -6.267 13.371 1.00 45.66 287 TYR A O 1
ATOM 2312 N N . TYR A 1 288 ? 11.655 -8.413 13.553 1.00 44.28 288 TYR A N 1
ATOM 2313 C CA . TYR A 1 288 ? 12.678 -8.744 14.551 1.00 44.28 288 TYR A CA 1
ATOM 2314 C C . TYR A 1 288 ? 14.090 -8.882 13.953 1.00 44.28 288 TYR A C 1
ATOM 2316 O O . TYR A 1 288 ? 15.073 -8.548 14.610 1.00 44.28 288 TYR A O 1
ATOM 2324 N N . LYS A 1 289 ? 14.230 -9.319 12.690 1.00 34.09 289 LYS A N 1
ATOM 2325 C CA . LYS A 1 289 ? 15.553 -9.506 12.054 1.00 34.09 289 LYS A CA 1
ATOM 2326 C C . LYS A 1 289 ? 16.235 -8.194 11.655 1.00 34.09 289 LYS A C 1
ATOM 2328 O O . LYS A 1 289 ? 17.464 -8.140 11.664 1.00 34.09 289 LYS A O 1
ATOM 2333 N N . ARG A 1 290 ? 15.476 -7.151 11.297 1.00 39.66 290 ARG A N 1
ATOM 2334 C CA . ARG A 1 290 ? 16.039 -5.844 10.904 1.00 39.66 290 ARG A CA 1
ATOM 2335 C C . ARG A 1 290 ? 16.374 -4.978 12.125 1.00 39.66 290 ARG A C 1
ATOM 2337 O O . ARG A 1 290 ? 17.426 -4.347 12.122 1.00 39.66 290 ARG A O 1
ATOM 2344 N N . ALA A 1 291 ? 15.569 -5.056 13.191 1.00 37.31 291 ALA A N 1
ATOM 2345 C CA . ALA A 1 291 ? 15.846 -4.405 14.476 1.00 37.31 291 ALA A CA 1
ATOM 2346 C C . ALA A 1 291 ? 17.160 -4.880 15.134 1.00 37.31 291 ALA A C 1
ATOM 2348 O O . ALA A 1 291 ? 17.792 -4.123 15.859 1.00 37.31 291 ALA A O 1
ATOM 2349 N N . LEU A 1 292 ? 17.610 -6.107 14.840 1.00 37.41 292 LEU A N 1
ATOM 2350 C CA . LEU A 1 292 ? 18.857 -6.669 15.375 1.00 37.41 292 LEU A CA 1
ATOM 2351 C C . LEU A 1 292 ? 20.110 -6.397 14.516 1.00 37.41 292 LEU A C 1
ATOM 2353 O O . LEU A 1 292 ? 21.205 -6.748 14.944 1.00 37.41 292 LEU A O 1
ATOM 2357 N N . ARG A 1 293 ? 19.994 -5.812 13.311 1.00 34.59 293 ARG A N 1
ATOM 2358 C CA . ARG A 1 293 ? 21.140 -5.635 12.384 1.00 34.59 293 ARG A CA 1
ATOM 2359 C C . ARG A 1 293 ? 21.591 -4.195 12.143 1.00 34.59 293 ARG A C 1
ATOM 2361 O O . ARG A 1 293 ? 22.635 -4.010 11.529 1.00 34.59 293 ARG A O 1
ATOM 2368 N N . LYS A 1 294 ? 20.854 -3.190 12.610 1.00 34.28 294 LYS A N 1
ATOM 2369 C CA . LYS A 1 294 ? 21.244 -1.781 12.480 1.00 34.28 294 LY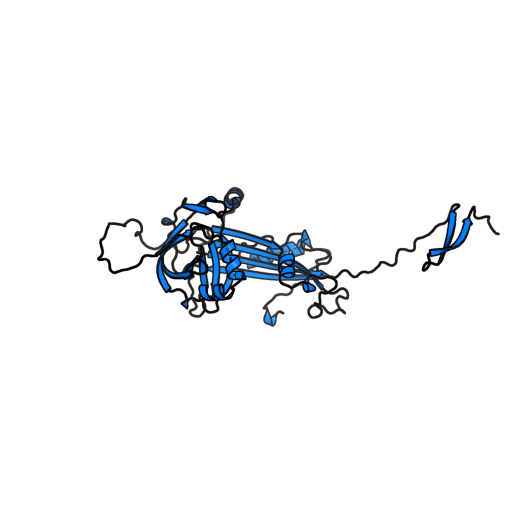S A CA 1
ATOM 2370 C C . LYS A 1 294 ? 20.969 -1.045 13.785 1.00 34.28 294 LYS A C 1
ATOM 2372 O O . LYS A 1 294 ? 19.849 -0.610 14.022 1.00 34.28 294 LYS A O 1
ATOM 2377 N N . ILE A 1 295 ? 22.011 -0.876 14.598 1.00 32.47 295 ILE A N 1
ATOM 2378 C CA . ILE A 1 295 ? 22.128 0.306 15.459 1.00 32.47 295 ILE A CA 1
ATOM 2379 C C . ILE A 1 295 ? 22.640 1.421 14.537 1.00 32.47 295 ILE A C 1
ATOM 2381 O O . ILE A 1 295 ? 23.798 1.813 14.593 1.00 32.47 295 ILE A O 1
ATOM 2385 N N . ASP A 1 296 ? 21.791 1.850 13.607 1.00 29.72 296 ASP A N 1
ATOM 2386 C CA . ASP A 1 296 ? 21.899 3.194 13.057 1.00 29.72 296 ASP A CA 1
ATOM 2387 C C . ASP A 1 296 ? 21.070 4.050 14.015 1.00 29.72 296 ASP A C 1
ATOM 2389 O O . ASP A 1 296 ? 19.966 3.653 14.398 1.00 29.72 296 ASP A O 1
ATOM 2393 N N . VAL A 1 297 ? 21.612 5.178 14.468 1.00 29.52 297 VAL A N 1
ATOM 2394 C CA . VAL A 1 297 ? 20.877 6.165 15.264 1.00 29.52 297 VAL A CA 1
ATOM 2395 C C . VAL A 1 297 ? 19.740 6.689 14.385 1.00 29.52 297 VAL A C 1
ATOM 2397 O O . VAL A 1 297 ? 19.908 7.618 13.603 1.00 29.52 297 VAL A O 1
ATOM 2400 N N . ILE A 1 298 ? 18.591 6.020 14.445 1.00 31.80 298 ILE A N 1
ATOM 2401 C CA . ILE A 1 298 ? 17.359 6.455 13.802 1.00 31.80 298 ILE A CA 1
ATOM 2402 C C . ILE A 1 298 ? 16.909 7.668 14.607 1.00 31.80 298 ILE A C 1
ATOM 2404 O O . ILE A 1 298 ? 16.586 7.539 15.790 1.00 31.80 298 ILE A O 1
ATOM 2408 N N . PHE A 1 299 ? 16.919 8.847 13.983 1.00 30.64 299 PHE A N 1
ATOM 2409 C CA . PHE A 1 299 ? 16.180 9.989 14.506 1.00 30.64 299 PHE A CA 1
ATOM 2410 C C . PHE A 1 299 ? 14.764 9.503 14.829 1.00 30.64 299 PHE A C 1
ATOM 2412 O O . PHE A 1 299 ? 14.093 8.939 13.966 1.00 30.64 299 PHE A O 1
ATOM 2419 N N . LEU A 1 300 ? 14.363 9.639 16.095 1.00 32.88 300 LEU A N 1
ATOM 2420 C CA . LEU A 1 300 ? 13.025 9.324 16.587 1.00 32.88 300 LEU A CA 1
ATOM 2421 C C . LEU A 1 300 ? 12.019 10.172 15.807 1.00 32.88 300 LEU A C 1
ATOM 2423 O O . LEU A 1 300 ? 11.712 11.280 16.225 1.00 32.88 300 LEU A O 1
ATOM 2427 N N . ASP A 1 301 ? 11.538 9.687 14.664 1.00 40.97 301 ASP A N 1
ATOM 2428 C CA . ASP A 1 301 ? 10.636 10.484 13.842 1.00 40.97 301 ASP A CA 1
ATOM 2429 C C . ASP A 1 301 ? 9.287 10.645 14.574 1.00 40.97 301 ASP A C 1
ATOM 2431 O O . ASP A 1 301 ? 8.728 9.704 15.148 1.00 40.97 301 ASP A O 1
ATOM 2435 N N . GLU A 1 302 ? 8.828 11.890 14.689 1.00 50.22 302 GLU A N 1
ATOM 2436 C CA . GLU A 1 302 ? 7.940 12.345 15.767 1.00 50.22 302 GLU A CA 1
ATOM 2437 C C . GLU A 1 302 ? 6.437 12.357 15.413 1.00 50.22 302 GLU A C 1
ATOM 2439 O O . GLU A 1 302 ? 5.679 13.082 16.056 1.00 50.22 302 GLU A O 1
ATOM 2444 N N . LEU A 1 303 ? 5.955 11.615 14.402 1.00 54.66 303 LEU A N 1
ATOM 2445 C CA . LEU A 1 303 ? 4.603 11.841 13.840 1.00 54.66 303 LEU A CA 1
ATOM 2446 C C . LEU A 1 303 ? 3.819 10.548 13.491 1.00 54.66 303 LEU A C 1
ATOM 2448 O O . LEU A 1 303 ? 4.404 9.512 13.187 1.00 54.66 303 LEU A O 1
ATOM 2452 N N . GLY A 1 304 ? 2.478 10.626 13.572 1.00 67.25 304 GLY A N 1
ATOM 2453 C CA . GLY A 1 304 ? 1.538 9.494 13.722 1.00 67.25 304 GLY A CA 1
ATOM 2454 C C . GLY A 1 304 ? 1.424 8.462 12.589 1.00 67.25 304 GLY A C 1
ATOM 2455 O O . GLY A 1 304 ? 1.210 7.279 12.849 1.00 67.25 304 GLY A O 1
ATOM 2456 N N . SER A 1 305 ? 1.531 8.858 11.323 1.00 78.69 305 SER A N 1
ATOM 2457 C CA . SER A 1 305 ? 1.674 7.924 10.200 1.00 78.69 305 SER A CA 1
ATOM 2458 C C . SER A 1 305 ? 2.573 8.496 9.123 1.00 78.69 305 SER A C 1
ATOM 2460 O O . SER A 1 305 ? 2.445 9.660 8.746 1.00 78.69 305 SER A O 1
ATOM 2462 N N . GLU A 1 306 ? 3.425 7.652 8.569 1.00 86.38 306 GLU A N 1
ATOM 2463 C CA . GLU A 1 306 ? 4.326 8.003 7.482 1.00 86.38 306 GLU A CA 1
ATOM 2464 C C . GLU A 1 306 ? 4.212 6.946 6.387 1.00 86.38 306 GLU A C 1
ATOM 2466 O O . GLU A 1 306 ? 4.224 5.749 6.661 1.00 86.38 306 GLU A O 1
ATOM 2471 N N . ALA A 1 307 ? 4.052 7.369 5.140 1.00 81.00 307 ALA A N 1
ATOM 2472 C CA . ALA A 1 307 ? 3.939 6.471 4.005 1.00 81.00 307 ALA A CA 1
ATOM 2473 C C . ALA A 1 307 ? 4.707 7.033 2.816 1.00 81.00 307 ALA A C 1
ATOM 2475 O O . ALA A 1 307 ? 4.698 8.234 2.556 1.00 81.00 307 ALA A O 1
ATOM 2476 N N . ALA A 1 308 ? 5.356 6.158 2.066 1.00 84.00 308 ALA A N 1
ATOM 2477 C CA . ALA A 1 308 ? 6.051 6.531 0.849 1.00 84.00 308 ALA A CA 1
ATOM 2478 C C . ALA A 1 308 ? 5.843 5.467 -0.212 1.00 84.00 308 ALA A C 1
ATOM 2480 O O . ALA A 1 308 ? 5.725 4.283 0.098 1.00 84.00 308 ALA A O 1
ATOM 2481 N N . ALA A 1 309 ? 5.817 5.875 -1.471 1.00 74.56 309 ALA A N 1
ATOM 2482 C CA . ALA A 1 309 ? 5.897 4.943 -2.573 1.00 74.56 309 ALA A CA 1
ATOM 2483 C C . ALA A 1 309 ? 6.693 5.534 -3.728 1.00 74.56 309 ALA A C 1
ATOM 2485 O O . ALA A 1 309 ? 6.701 6.744 -3.944 1.00 74.56 309 ALA A O 1
ATOM 2486 N N . ALA A 1 310 ? 7.346 4.667 -4.487 1.00 83.06 310 ALA A N 1
ATOM 2487 C CA . ALA A 1 310 ? 8.016 5.026 -5.718 1.00 83.06 310 ALA A CA 1
ATOM 2488 C C . ALA A 1 310 ? 7.697 4.000 -6.804 1.00 83.06 310 ALA A C 1
ATOM 2490 O O . ALA A 1 310 ? 7.651 2.796 -6.547 1.00 83.06 310 ALA A O 1
ATOM 2491 N N . THR A 1 311 ? 7.486 4.485 -8.021 1.00 87.88 311 THR A N 1
ATOM 2492 C CA . THR A 1 311 ? 7.262 3.657 -9.205 1.00 87.88 311 THR A CA 1
ATOM 2493 C C . THR A 1 311 ? 8.279 4.030 -10.264 1.00 87.88 311 THR A C 1
ATOM 2495 O O . THR A 1 311 ? 8.407 5.209 -10.583 1.00 87.88 311 THR A O 1
ATOM 2498 N N . ALA A 1 312 ? 8.950 3.036 -10.835 1.00 87.19 312 ALA A N 1
ATOM 2499 C CA . ALA A 1 312 ? 9.793 3.177 -12.010 1.00 87.19 312 ALA A CA 1
ATOM 2500 C C . ALA A 1 312 ? 9.187 2.388 -13.177 1.00 87.19 312 ALA A C 1
ATOM 2502 O O . ALA A 1 312 ? 8.972 1.180 -13.077 1.00 87.19 312 ALA A O 1
ATOM 2503 N N . VAL A 1 313 ? 8.925 3.072 -14.289 1.00 90.00 313 VAL A N 1
ATOM 2504 C CA . VAL A 1 313 ? 8.556 2.470 -15.575 1.00 90.00 313 VAL A CA 1
ATOM 2505 C C . VAL A 1 313 ? 9.793 2.486 -16.454 1.00 90.00 313 VAL A C 1
ATOM 2507 O O . VAL A 1 313 ? 10.295 3.555 -16.798 1.00 90.00 313 VAL A O 1
ATOM 2510 N N . ILE A 1 314 ? 10.287 1.305 -16.802 1.00 91.81 314 ILE A N 1
ATOM 2511 C CA . ILE A 1 314 ? 11.500 1.121 -17.594 1.00 91.81 314 ILE A CA 1
ATOM 2512 C C . ILE A 1 314 ? 11.075 0.822 -19.026 1.00 91.81 314 ILE A C 1
ATOM 2514 O O . ILE A 1 314 ? 10.289 -0.094 -19.278 1.00 91.81 314 ILE A O 1
ATOM 2518 N N . MET A 1 315 ? 11.581 1.618 -19.963 1.00 90.19 315 MET A N 1
ATOM 2519 C CA . MET A 1 315 ? 11.346 1.457 -21.389 1.00 90.19 315 MET A CA 1
ATOM 2520 C C . MET A 1 315 ? 12.642 1.098 -22.102 1.00 90.19 315 MET A C 1
ATOM 2522 O O . MET A 1 315 ? 13.677 1.755 -21.935 1.00 90.19 315 MET A O 1
ATOM 2526 N N . ALA A 1 316 ? 12.557 0.058 -22.921 1.00 88.69 316 ALA A N 1
ATOM 2527 C CA . ALA A 1 316 ? 13.665 -0.449 -23.707 1.00 88.69 316 ALA A CA 1
ATOM 2528 C C . ALA A 1 316 ? 13.410 -0.254 -25.202 1.00 88.69 316 ALA A C 1
ATOM 2530 O O . ALA A 1 316 ? 12.269 -0.115 -25.652 1.00 88.69 316 ALA A O 1
ATOM 2531 N N . THR A 1 317 ? 14.501 -0.235 -25.959 1.00 88.12 317 THR A N 1
ATOM 2532 C CA . THR A 1 317 ? 14.465 -0.275 -27.415 1.00 88.12 317 THR A CA 1
ATOM 2533 C C . THR A 1 317 ? 13.962 -1.642 -27.871 1.00 88.12 317 THR A C 1
ATOM 2535 O O . THR A 1 317 ? 14.276 -2.673 -27.272 1.00 88.12 317 THR A O 1
ATOM 2538 N N . LYS A 1 318 ? 13.145 -1.641 -28.913 1.00 80.12 318 LYS A N 1
ATOM 2539 C CA . LYS A 1 318 ? 12.609 -2.847 -29.539 1.00 80.12 318 LYS A CA 1
ATOM 2540 C C . LYS A 1 318 ? 13.713 -3.662 -30.207 1.00 80.12 318 LYS A C 1
ATOM 2542 O O . LYS A 1 318 ? 14.702 -3.113 -30.698 1.00 80.12 318 LYS A O 1
ATOM 2547 N N . SER A 1 319 ? 13.542 -4.977 -30.274 1.00 64.44 319 SER A N 1
ATOM 2548 C CA . SER A 1 319 ? 14.460 -5.832 -31.018 1.00 64.44 319 SER A CA 1
ATOM 2549 C C . SER A 1 319 ? 14.311 -5.516 -32.501 1.00 64.44 319 SER A C 1
ATOM 2551 O O . SER A 1 319 ? 13.421 -6.031 -33.182 1.00 64.44 319 SER A O 1
ATOM 2553 N N . ILE A 1 320 ? 15.210 -4.700 -33.052 1.00 51.72 320 ILE A N 1
ATOM 2554 C CA . ILE A 1 320 ? 15.378 -4.688 -34.500 1.00 51.72 320 ILE A CA 1
ATOM 2555 C C . ILE A 1 320 ? 15.949 -6.061 -34.834 1.00 51.72 320 ILE A C 1
ATOM 2557 O O . ILE A 1 320 ? 17.093 -6.368 -34.499 1.00 51.72 320 ILE A O 1
ATOM 2561 N N . SER A 1 321 ? 15.170 -6.898 -35.517 1.00 38.44 321 SER A N 1
ATOM 2562 C CA . SER A 1 321 ? 15.730 -8.033 -36.244 1.00 38.44 321 SER A CA 1
ATOM 2563 C C . SER A 1 321 ? 16.571 -7.501 -37.407 1.00 38.44 321 SER A C 1
ATOM 2565 O O . SER A 1 321 ? 16.246 -7.652 -38.580 1.00 38.44 321 SER A O 1
ATOM 2567 N N . PHE A 1 322 ? 17.716 -6.896 -37.095 1.00 41.22 322 PHE A N 1
ATOM 2568 C CA . PHE A 1 322 ? 18.842 -6.994 -37.993 1.00 41.22 322 PHE A CA 1
ATOM 2569 C C . PHE A 1 322 ? 19.170 -8.477 -37.990 1.00 41.22 322 PHE A C 1
ATOM 2571 O O . PHE A 1 322 ? 19.788 -8.981 -37.060 1.00 41.22 322 PHE A O 1
ATOM 2578 N N . ARG A 1 323 ? 18.745 -9.210 -39.023 1.00 34.88 323 ARG A N 1
ATOM 2579 C CA . ARG A 1 323 ? 19.584 -10.325 -39.447 1.00 34.88 323 ARG A CA 1
ATOM 2580 C C . ARG A 1 323 ? 20.925 -9.657 -39.751 1.00 34.88 323 ARG A C 1
ATOM 2582 O O . ARG A 1 323 ? 20.964 -8.901 -40.728 1.00 34.88 323 ARG A O 1
ATOM 2589 N N . PRO A 1 324 ? 21.997 -9.838 -38.952 1.00 39.97 324 PRO A N 1
ATOM 2590 C CA . PRO A 1 324 ? 23.305 -9.504 -39.480 1.00 39.97 324 PRO A CA 1
ATOM 2591 C C . PRO A 1 324 ? 23.388 -10.262 -40.802 1.00 39.97 324 PRO A C 1
ATOM 2593 O O . PRO A 1 324 ? 22.993 -11.433 -40.864 1.00 39.97 324 PRO A O 1
ATOM 2596 N N . LYS A 1 325 ? 23.783 -9.581 -41.885 1.00 42.31 325 LYS A N 1
ATOM 2597 C CA . LYS A 1 325 ? 24.127 -10.282 -43.125 1.00 42.31 325 LYS A CA 1
ATOM 2598 C C . LYS A 1 325 ? 25.035 -11.426 -42.662 1.00 42.31 325 LYS A C 1
ATOM 2600 O O . LYS A 1 325 ? 26.015 -11.104 -41.985 1.00 42.31 325 LYS A O 1
ATOM 2605 N N . PRO A 1 326 ? 24.668 -12.708 -42.866 1.00 47.53 326 PRO A N 1
ATOM 2606 C CA . PRO A 1 326 ? 25.500 -13.790 -42.374 1.00 47.53 326 PRO A CA 1
ATOM 2607 C C . PRO A 1 326 ? 26.898 -13.500 -42.894 1.00 47.53 326 PRO A C 1
ATOM 2609 O O . PRO A 1 326 ? 27.043 -13.186 -44.082 1.00 47.53 326 PRO A O 1
ATOM 2612 N N . SER A 1 327 ? 27.887 -13.495 -41.997 1.00 52.47 327 SER A N 1
ATOM 2613 C CA . SER A 1 327 ? 29.286 -13.417 -42.399 1.00 52.47 327 SER A CA 1
ATOM 2614 C C . SER A 1 327 ? 29.437 -14.373 -43.578 1.00 52.47 327 SER A C 1
ATOM 2616 O O . SER A 1 327 ? 28.937 -15.500 -43.451 1.00 52.47 327 SER A O 1
ATOM 2618 N N . PRO A 1 328 ? 29.983 -13.939 -44.733 1.00 51.28 328 PRO A N 1
ATOM 2619 C CA . PRO A 1 328 ? 30.143 -14.824 -45.874 1.00 51.28 328 PRO A CA 1
ATOM 2620 C C . PRO A 1 328 ? 30.726 -16.132 -45.357 1.00 51.28 328 PRO A C 1
ATOM 2622 O O . PRO A 1 328 ? 31.785 -16.125 -44.730 1.00 51.28 328 PRO A O 1
ATOM 2625 N N . ILE A 1 329 ? 29.980 -17.228 -45.501 1.00 55.75 329 ILE A N 1
ATOM 2626 C CA . ILE A 1 329 ? 30.510 -18.534 -45.142 1.00 55.75 329 ILE A CA 1
ATOM 2627 C C . ILE A 1 329 ? 31.604 -18.762 -46.172 1.00 55.75 329 ILE A C 1
ATOM 2629 O O . ILE A 1 329 ? 31.310 -19.011 -47.342 1.00 55.75 329 ILE A O 1
ATOM 2633 N N . GLU A 1 330 ? 32.856 -18.593 -45.760 1.00 53.38 330 GLU A N 1
ATOM 2634 C CA . GLU A 1 330 ? 34.001 -18.921 -46.589 1.00 53.38 330 GLU A CA 1
ATOM 2635 C C . GLU A 1 330 ? 34.038 -20.446 -46.708 1.00 53.38 330 GLU A C 1
ATOM 2637 O O . GLU A 1 330 ? 34.619 -21.166 -45.897 1.00 53.38 330 GLU A O 1
ATOM 2642 N N . PHE A 1 331 ? 33.300 -20.963 -47.687 1.00 61.25 331 PHE A N 1
ATOM 2643 C CA . PHE A 1 331 ? 33.317 -22.374 -48.019 1.00 61.25 331 PHE A CA 1
ATOM 2644 C C . PHE A 1 331 ? 34.617 -22.666 -48.766 1.00 61.25 331 PHE A C 1
ATOM 2646 O O . PHE A 1 331 ? 34.704 -22.545 -49.987 1.00 61.25 331 PHE A O 1
ATOM 2653 N N . LYS A 1 332 ? 35.652 -23.025 -48.007 1.00 61.44 332 LYS A N 1
ATOM 2654 C CA . LYS A 1 332 ? 36.924 -23.488 -48.552 1.00 61.44 332 LYS A CA 1
ATOM 2655 C C . LYS A 1 332 ? 36.857 -24.997 -48.776 1.00 61.44 332 LYS A C 1
ATOM 2657 O O . LYS A 1 332 ? 36.940 -25.785 -47.838 1.00 61.44 332 LYS A O 1
ATOM 2662 N N . ALA A 1 333 ? 36.690 -25.396 -50.031 1.00 61.69 333 ALA A N 1
ATOM 2663 C CA . ALA A 1 333 ? 36.664 -26.796 -50.436 1.00 61.69 333 ALA A CA 1
ATOM 2664 C C . ALA A 1 333 ? 38.079 -27.291 -50.785 1.00 61.69 333 ALA A C 1
ATOM 2666 O O . ALA A 1 333 ? 38.419 -27.494 -51.947 1.00 61.69 333 ALA A O 1
ATOM 2667 N N . ASP A 1 334 ? 38.933 -27.433 -49.773 1.00 67.25 334 ASP A N 1
ATOM 2668 C CA . ASP A 1 334 ? 40.357 -27.780 -49.917 1.00 67.25 334 ASP A CA 1
ATOM 2669 C C . ASP A 1 334 ? 40.658 -29.288 -49.864 1.00 67.25 334 ASP A C 1
ATOM 2671 O O . ASP A 1 334 ? 41.816 -29.705 -49.842 1.00 67.25 334 ASP A O 1
ATOM 2675 N N . ARG A 1 335 ? 39.619 -30.125 -49.870 1.00 70.25 335 ARG A N 1
ATOM 2676 C CA . ARG A 1 335 ? 39.713 -31.589 -49.848 1.00 70.25 335 ARG A CA 1
ATOM 2677 C C . ARG A 1 335 ? 38.560 -32.208 -50.642 1.00 70.25 335 ARG A C 1
ATOM 2679 O O . ARG A 1 335 ? 37.588 -31.506 -50.910 1.00 70.25 335 ARG A O 1
ATOM 2686 N N . PRO A 1 336 ? 38.612 -33.503 -50.993 1.00 74.69 336 PRO A N 1
ATOM 2687 C CA . PRO A 1 336 ? 37.540 -34.159 -51.733 1.00 74.69 336 PRO A CA 1
ATOM 2688 C C . PRO A 1 336 ? 36.173 -34.010 -51.057 1.00 74.69 336 PRO A C 1
ATOM 2690 O O . PRO A 1 336 ? 36.046 -34.267 -49.860 1.00 74.69 336 PRO A O 1
ATOM 2693 N N . PHE A 1 337 ? 35.144 -33.634 -51.816 1.00 73.06 337 PHE A N 1
ATOM 2694 C CA . PHE A 1 337 ? 33.788 -33.448 -51.300 1.00 73.06 337 PHE A CA 1
ATOM 2695 C C . PHE A 1 337 ? 32.738 -33.969 -52.280 1.00 73.06 337 PHE A C 1
ATOM 2697 O O . PHE A 1 337 ? 32.931 -33.987 -53.495 1.00 73.06 337 PHE A O 1
ATOM 2704 N N . LEU A 1 338 ? 31.610 -34.418 -51.740 1.00 68.31 338 LEU A N 1
ATOM 2705 C CA . LEU A 1 338 ? 30.410 -34.693 -52.520 1.00 68.31 338 LEU A CA 1
ATOM 2706 C C . LEU A 1 338 ? 29.587 -33.414 -52.603 1.00 68.31 338 LEU A C 1
ATOM 2708 O O . LEU A 1 338 ? 29.474 -32.685 -51.617 1.00 68.31 338 LEU A O 1
ATOM 2712 N N . PHE A 1 339 ? 28.985 -33.160 -53.756 1.00 72.31 339 PHE A N 1
ATOM 2713 C CA . PHE A 1 339 ? 28.022 -32.083 -53.908 1.00 72.31 339 PHE A CA 1
ATOM 2714 C C . PHE A 1 339 ? 26.756 -32.593 -54.579 1.00 72.31 339 PHE A C 1
ATOM 2716 O O . PHE A 1 339 ? 26.764 -33.544 -55.365 1.00 72.31 339 PHE A O 1
ATOM 2723 N N . TYR A 1 340 ? 25.651 -31.935 -54.262 1.00 71.75 340 TYR A N 1
ATOM 2724 C CA . TYR A 1 340 ? 24.414 -32.072 -55.000 1.00 71.75 340 TYR A CA 1
ATOM 2725 C C . TYR A 1 340 ? 23.793 -30.694 -55.184 1.00 71.75 340 TYR A C 1
ATOM 2727 O O . TYR A 1 340 ? 23.816 -29.857 -54.281 1.00 71.75 340 TYR A O 1
ATOM 2735 N N . ILE A 1 341 ? 23.258 -30.456 -56.374 1.00 66.19 341 ILE A N 1
ATOM 2736 C CA . ILE A 1 341 ? 22.492 -29.252 -56.685 1.00 66.19 341 ILE A CA 1
ATOM 2737 C C . ILE A 1 341 ? 21.030 -29.658 -56.607 1.00 66.19 341 ILE A C 1
ATOM 2739 O O . ILE A 1 341 ? 20.616 -30.601 -57.282 1.00 66.19 341 ILE A O 1
ATOM 2743 N N . ARG A 1 342 ? 20.258 -28.966 -55.768 1.00 77.62 342 ARG A N 1
ATOM 2744 C CA . ARG A 1 342 ? 18.832 -29.236 -55.583 1.00 77.62 342 ARG A CA 1
ATOM 2745 C C . ARG A 1 342 ? 17.984 -28.016 -55.892 1.00 77.62 342 ARG A C 1
ATOM 2747 O O . ARG A 1 342 ? 18.351 -26.891 -55.554 1.00 77.62 342 ARG A O 1
ATOM 2754 N N . GLU A 1 343 ? 16.830 -28.269 -56.484 1.00 79.06 343 GLU A N 1
ATOM 2755 C CA . GLU A 1 343 ? 15.750 -27.299 -56.597 1.00 79.06 343 GLU A CA 1
ATOM 2756 C C . GLU A 1 343 ? 15.028 -27.227 -55.240 1.00 79.06 343 GLU A C 1
ATOM 2758 O O . GLU A 1 343 ? 14.689 -28.245 -54.634 1.00 79.06 343 GLU A O 1
ATOM 2763 N N . THR A 1 344 ? 14.902 -26.023 -54.679 1.00 62.12 344 THR A N 1
ATOM 2764 C CA . THR A 1 344 ? 14.537 -25.834 -53.264 1.00 62.12 344 THR A CA 1
ATOM 2765 C C . THR A 1 344 ? 13.039 -25.848 -52.988 1.00 62.12 344 THR A C 1
ATOM 2767 O O . THR A 1 344 ? 12.665 -26.012 -51.829 1.00 62.12 344 THR A O 1
ATOM 2770 N N . ARG A 1 345 ? 12.172 -25.686 -53.997 1.00 65.44 345 ARG A N 1
ATOM 2771 C CA . ARG A 1 345 ? 10.716 -25.682 -53.775 1.00 65.44 345 ARG A CA 1
ATOM 2772 C C . ARG A 1 345 ? 10.129 -27.088 -53.737 1.00 65.44 345 ARG A C 1
ATOM 2774 O O . ARG A 1 345 ? 9.227 -27.329 -52.945 1.00 65.44 345 ARG A O 1
ATOM 2781 N N . GLN A 1 346 ? 10.637 -28.001 -54.557 1.00 79.44 346 GLN A N 1
ATOM 2782 C CA . GLN A 1 346 ? 10.168 -29.386 -54.659 1.00 79.44 346 GLN A CA 1
ATOM 2783 C C . GLN A 1 346 ? 11.167 -30.388 -54.070 1.00 79.44 346 GLN A C 1
ATOM 2785 O O . GLN A 1 346 ? 10.889 -31.583 -54.021 1.00 79.44 346 GLN A O 1
ATOM 2790 N N . ASN A 1 347 ? 12.312 -29.899 -53.580 1.00 67.75 347 ASN A N 1
ATOM 2791 C CA . ASN A 1 347 ? 13.375 -30.693 -52.963 1.00 67.75 347 ASN A CA 1
ATOM 2792 C C . ASN A 1 347 ? 13.917 -31.788 -53.907 1.00 67.75 347 ASN A C 1
ATOM 2794 O O . ASN A 1 347 ? 14.322 -32.862 -53.462 1.00 67.75 347 ASN A O 1
ATOM 2798 N N . LEU A 1 348 ? 13.917 -31.503 -55.214 1.00 77.44 348 LEU A N 1
ATOM 2799 C CA . LEU A 1 348 ? 14.388 -32.398 -56.267 1.00 77.44 348 LEU A CA 1
ATOM 2800 C C . LEU A 1 348 ? 15.903 -32.246 -56.453 1.00 77.44 348 LEU A C 1
ATOM 2802 O O . LEU A 1 348 ? 16.402 -31.141 -56.682 1.00 77.44 348 LEU A O 1
ATOM 2806 N N . THR A 1 349 ? 16.641 -33.355 -56.396 1.00 79.06 349 THR A N 1
ATOM 2807 C CA . THR A 1 349 ? 18.073 -33.371 -56.725 1.00 79.06 349 THR A CA 1
ATOM 2808 C C . THR A 1 349 ? 18.245 -33.304 -58.237 1.00 79.06 349 THR A C 1
ATOM 2810 O O . THR A 1 349 ? 17.871 -34.233 -58.946 1.00 79.06 349 THR A O 1
ATOM 2813 N N . LEU A 1 350 ? 18.824 -32.209 -58.724 1.00 61.28 350 LEU A N 1
ATOM 2814 C CA . LEU A 1 350 ? 19.079 -31.983 -60.146 1.00 61.28 350 LEU A CA 1
ATOM 2815 C C . LEU A 1 350 ? 20.401 -32.616 -60.587 1.00 61.28 350 LEU A C 1
ATOM 2817 O O . LEU A 1 350 ? 20.487 -33.184 -61.668 1.00 61.28 350 LEU A O 1
ATOM 2821 N N . PHE A 1 351 ? 21.428 -32.534 -59.737 1.00 66.38 351 PHE A N 1
ATOM 2822 C CA . PHE A 1 351 ? 22.756 -33.081 -60.016 1.00 66.38 351 PHE A CA 1
ATOM 2823 C C . PHE A 1 351 ? 23.378 -33.649 -58.747 1.00 66.38 351 PHE A C 1
ATOM 2825 O O . PHE A 1 351 ? 23.196 -33.090 -57.666 1.00 66.38 351 PHE A O 1
ATOM 2832 N N . THR A 1 352 ? 24.161 -34.716 -58.887 1.00 65.75 352 THR A N 1
ATOM 2833 C CA . THR A 1 352 ? 25.048 -35.226 -57.837 1.00 65.75 352 THR A CA 1
ATOM 2834 C C . THR A 1 352 ? 26.428 -35.493 -58.425 1.00 65.75 352 THR A C 1
ATOM 2836 O O . THR A 1 352 ? 26.543 -35.953 -59.560 1.00 65.75 352 THR A O 1
ATOM 2839 N N . GLY A 1 353 ? 27.479 -35.165 -57.680 1.00 71.44 353 GLY A N 1
ATOM 2840 C CA . GLY A 1 353 ? 28.853 -35.329 -58.128 1.00 71.44 353 GLY A CA 1
ATOM 2841 C C . GLY A 1 353 ? 29.826 -35.463 -56.965 1.00 71.44 353 GLY A C 1
ATOM 2842 O O . GLY A 1 353 ? 29.526 -35.113 -55.823 1.00 71.44 353 GLY A O 1
ATOM 2843 N N . LYS A 1 354 ? 31.017 -35.982 -57.266 1.00 73.38 354 LYS A N 1
ATOM 2844 C CA . LYS A 1 354 ? 32.132 -36.100 -56.324 1.00 73.38 354 LYS A CA 1
ATOM 2845 C C . LYS A 1 354 ? 33.325 -35.335 -56.877 1.00 73.38 354 LYS A C 1
ATOM 2847 O O . LYS A 1 354 ? 33.784 -35.631 -57.974 1.00 73.38 354 LYS A O 1
ATOM 2852 N N . PHE A 1 355 ? 33.836 -34.380 -56.113 1.00 64.38 355 PHE A N 1
ATOM 2853 C CA . PHE A 1 355 ? 35.085 -33.689 -56.398 1.00 64.38 355 PHE A CA 1
ATOM 2854 C C . PHE A 1 355 ? 36.211 -34.408 -55.649 1.00 64.38 355 PHE A C 1
ATOM 2856 O O . PHE A 1 355 ? 36.133 -34.553 -54.431 1.00 64.38 355 PHE A O 1
ATOM 2863 N N . LEU A 1 356 ? 37.211 -34.932 -56.365 1.00 68.56 356 LEU A N 1
ATOM 2864 C CA . LEU A 1 356 ? 38.203 -35.867 -55.811 1.00 68.56 356 LEU A CA 1
ATOM 2865 C C . LEU A 1 356 ? 39.619 -35.302 -55.656 1.00 68.56 356 LEU A C 1
ATOM 2867 O O . LEU A 1 356 ? 40.389 -35.893 -54.907 1.00 68.56 356 LEU A O 1
ATOM 2871 N N . THR A 1 357 ? 39.985 -34.211 -56.337 1.00 65.25 357 THR A N 1
ATOM 2872 C CA . THR A 1 357 ? 41.249 -33.453 -56.165 1.00 65.25 357 THR A CA 1
ATOM 2873 C C . THR A 1 357 ? 41.320 -32.342 -57.222 1.00 65.25 357 THR A C 1
ATOM 2875 O O . THR A 1 357 ? 40.880 -32.576 -58.349 1.00 65.25 357 THR A O 1
ATOM 2878 N N . PRO A 1 358 ? 41.885 -31.157 -56.922 1.00 53.28 358 PRO A N 1
ATOM 2879 C CA . PRO A 1 358 ? 42.217 -30.189 -57.959 1.00 53.28 358 PRO A CA 1
ATOM 2880 C C . PRO A 1 358 ? 43.447 -30.702 -58.717 1.00 53.28 358 PRO A C 1
ATOM 2882 O O . PRO A 1 358 ? 44.569 -30.644 -58.222 1.00 53.28 358 PRO A O 1
ATOM 2885 N N . THR A 1 359 ? 43.247 -31.258 -59.909 1.00 50.41 359 THR A N 1
ATOM 2886 C CA . THR A 1 359 ? 44.341 -31.386 -60.876 1.00 50.41 359 THR A CA 1
ATOM 2887 C C . THR A 1 359 ? 44.661 -29.971 -61.343 1.00 50.41 359 THR A C 1
ATOM 2889 O O . THR A 1 359 ? 43.763 -29.260 -61.790 1.00 50.41 359 THR A O 1
ATOM 2892 N N . ASN A 1 360 ? 45.909 -29.531 -61.162 1.00 44.94 360 ASN A N 1
ATOM 2893 C CA . ASN A 1 360 ? 46.376 -28.244 -61.671 1.00 44.94 360 ASN A CA 1
ATOM 2894 C C . ASN A 1 360 ? 46.125 -28.200 -63.183 1.00 44.94 360 ASN A C 1
ATOM 2896 O O . ASN A 1 360 ? 46.847 -28.839 -63.945 1.00 44.94 360 ASN A O 1
ATOM 2900 N N . PHE A 1 361 ? 45.098 -27.468 -63.605 1.00 41.97 361 PHE A N 1
ATOM 2901 C CA . PHE A 1 361 ? 44.977 -27.027 -64.984 1.00 41.97 361 PHE A CA 1
ATOM 2902 C C . PHE A 1 361 ? 45.883 -25.805 -65.128 1.00 41.97 361 PHE A C 1
ATOM 2904 O O . PHE A 1 361 ? 45.582 -24.738 -64.593 1.00 41.97 361 PHE A O 1
ATOM 2911 N N . SER A 1 362 ? 47.037 -26.029 -65.756 1.00 34.75 362 SER A N 1
ATOM 2912 C CA . SER A 1 362 ? 47.885 -24.996 -66.358 1.00 34.75 362 SER A CA 1
ATOM 2913 C C . SER A 1 362 ? 47.199 -24.356 -67.554 1.00 34.75 362 SER A C 1
ATOM 2915 O O . SER A 1 362 ? 46.604 -25.144 -68.329 1.00 34.75 362 SER A O 1
#